Protein AF-A0A433PHU7-F1 (afdb_monomer)

Solvent-accessible surface area (backbone atoms only — not comparable to full-atom values): 14195 Å² total; per-residue (Å²): 132,93,50,94,60,70,77,71,55,72,65,61,52,23,52,49,21,13,50,49,35,36,54,51,51,54,45,46,43,71,78,40,61,90,68,68,67,49,72,66,57,49,50,34,44,25,49,20,24,44,41,42,62,48,36,40,50,28,79,91,42,75,39,94,60,50,49,43,58,40,40,46,71,54,42,37,53,70,77,38,66,91,52,92,63,48,53,53,61,39,12,48,54,42,49,54,49,54,34,66,78,67,67,55,93,68,54,73,67,52,52,56,48,23,46,22,27,39,68,27,44,53,74,92,48,55,89,52,42,35,64,26,36,40,53,25,18,78,87,78,68,65,25,32,50,58,48,44,53,50,50,52,48,23,60,47,70,73,40,82,65,74,46,57,59,71,57,55,59,72,42,44,48,81,52,95,58,30,76,40,66,45,81,87,46,54,60,45,53,51,29,45,54,49,48,51,51,49,46,41,64,64,54,40,63,24,68,66,56,48,50,53,39,53,55,57,49,60,74,42,67,83,54,69,87,52,83,86,41,62,71,66,40,49,77,40,66,77,72,54,66,58,50,54,52,52,52,53,52,59,64,64,74,76,117

Secondary structure (DSSP, 8-state):
---TT----HHHHHHHHHHHHHHHHHHHHHH-GGG---HHHHHHHHHHHHHTTGGG-STTT--TTHHHHHIIIIIHHHH-TT----HHHHHHHHHHHHHHHTT----HHHHHHHHHHHHT--GGGGGGGGGGGTS--TTTS-SHHHHHHHHHHHHHHTPPPSS-HHHHHHTEEEETTEEEE-GGGHHHHHHHHHHHHHHIIIIIT-HHHHHHHHHHHHHHTTTTTSTT-HHHHHSS-THHHHHHHHHHHHHHTT-

Structure (mmCIF, N/CA/C/O backbone):
data_AF-A0A433PHU7-F1
#
_entry.id   AF-A0A433PHU7-F1
#
loop_
_atom_site.group_PDB
_atom_site.id
_atom_site.type_symbol
_atom_site.label_atom_id
_atom_site.label_alt_id
_atom_site.label_comp_id
_atom_site.label_asym_id
_atom_site.label_entity_id
_atom_site.label_seq_id
_atom_site.pdbx_PDB_ins_code
_atom_site.Cartn_x
_atom_site.Cartn_y
_atom_site.Cartn_z
_atom_site.occupancy
_atom_site.B_iso_or_equiv
_atom_site.auth_seq_id
_atom_site.auth_comp_id
_atom_site.auth_asym_id
_atom_site.auth_atom_id
_atom_site.pdbx_PDB_model_num
ATOM 1 N N . MET A 1 1 ? 20.171 6.568 -13.943 1.00 36.38 1 MET A N 1
ATOM 2 C CA . MET A 1 1 ? 21.257 6.626 -14.959 1.00 36.38 1 MET A CA 1
ATOM 3 C C . MET A 1 1 ? 20.929 5.943 -16.304 1.00 36.38 1 MET A C 1
ATOM 5 O O . MET A 1 1 ? 21.662 6.171 -17.253 1.00 36.38 1 MET A O 1
ATOM 9 N N . LEU A 1 2 ? 19.836 5.175 -16.463 1.00 39.31 2 LEU A N 1
ATOM 10 C CA . LEU A 1 2 ? 19.364 4.708 -17.793 1.00 39.31 2 LEU A CA 1
ATOM 11 C C . LEU A 1 2 ? 18.158 5.486 -18.336 1.00 39.31 2 LEU A C 1
ATOM 13 O O . LEU A 1 2 ? 17.864 5.422 -19.524 1.00 39.31 2 LEU A O 1
ATOM 17 N N . VAL A 1 3 ? 17.490 6.241 -17.468 1.00 38.44 3 VAL A N 1
ATOM 18 C CA . VAL A 1 3 ? 16.318 7.051 -17.784 1.00 38.44 3 VAL A CA 1
ATOM 19 C C . VAL A 1 3 ? 16.582 8.428 -17.172 1.00 38.44 3 VAL A C 1
ATOM 21 O O . VAL A 1 3 ? 16.655 8.528 -15.948 1.00 38.44 3 VAL A O 1
ATOM 24 N N . PRO A 1 4 ? 16.824 9.477 -17.974 1.00 33.12 4 PRO A N 1
ATOM 25 C CA . PRO A 1 4 ? 17.132 10.816 -17.459 1.00 33.12 4 PRO A CA 1
ATOM 26 C C . PRO A 1 4 ? 15.994 11.424 -16.619 1.00 33.12 4 PRO A C 1
ATOM 28 O O . PRO A 1 4 ? 16.242 12.283 -15.784 1.00 33.12 4 PRO A O 1
ATOM 31 N N . SER A 1 5 ? 14.761 10.955 -16.825 1.00 35.41 5 SER A N 1
ATOM 32 C CA . SER A 1 5 ? 13.518 11.414 -16.192 1.00 35.41 5 SER A CA 1
ATOM 33 C C . SER A 1 5 ? 13.136 10.678 -14.897 1.00 35.41 5 SER A C 1
ATOM 35 O O . SER A 1 5 ? 12.112 11.000 -14.307 1.00 35.41 5 SER A O 1
ATOM 37 N N . SER A 1 6 ? 13.926 9.712 -14.412 1.00 47.59 6 SER A N 1
ATOM 38 C CA . SER A 1 6 ? 13.614 8.949 -13.187 1.00 47.59 6 SER A CA 1
ATOM 39 C C . SER A 1 6 ? 14.131 9.611 -11.895 1.00 47.59 6 SER A C 1
ATOM 41 O O . SER A 1 6 ? 14.539 8.910 -10.972 1.00 47.59 6 SER A O 1
ATOM 43 N N . ALA A 1 7 ? 14.196 10.943 -11.844 1.00 47.53 7 ALA A N 1
ATOM 44 C CA . ALA A 1 7 ? 14.816 11.706 -10.756 1.00 47.53 7 ALA A CA 1
ATOM 45 C C . ALA A 1 7 ? 13.792 12.202 -9.714 1.00 47.53 7 ALA A C 1
ATOM 47 O O . ALA A 1 7 ? 13.783 13.383 -9.380 1.00 47.53 7 ALA A O 1
ATOM 48 N N . HIS A 1 8 ? 12.913 11.323 -9.222 1.00 56.47 8 HIS A N 1
ATOM 49 C CA . HIS A 1 8 ? 12.043 11.660 -8.08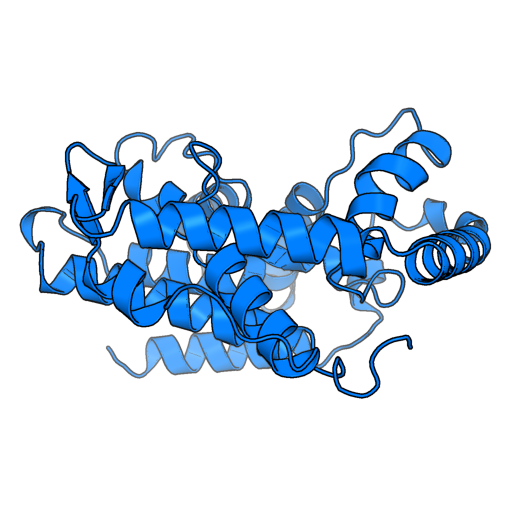4 1.00 56.47 8 HIS A CA 1
ATOM 50 C C . HIS A 1 8 ? 12.784 11.433 -6.775 1.00 56.47 8 HIS A C 1
ATOM 52 O O . HIS A 1 8 ? 13.575 10.492 -6.663 1.00 56.47 8 HIS A O 1
ATOM 58 N N . SER A 1 9 ? 12.527 12.285 -5.784 1.00 59.47 9 SER A N 1
ATOM 59 C CA . SER A 1 9 ? 13.042 12.043 -4.442 1.00 59.47 9 SER A CA 1
ATOM 60 C C . SER A 1 9 ? 12.248 10.905 -3.787 1.00 59.47 9 SER A C 1
ATOM 62 O O . SER A 1 9 ? 11.053 10.742 -4.038 1.00 59.47 9 SER A O 1
ATOM 64 N N . HIS A 1 10 ? 12.894 10.108 -2.932 1.00 61.22 10 HIS A N 1
ATOM 65 C CA . HIS A 1 10 ? 12.203 9.076 -2.141 1.00 61.22 10 HIS A CA 1
ATOM 66 C C . HIS A 1 10 ? 11.054 9.660 -1.301 1.00 61.22 10 HIS A C 1
ATOM 68 O O . HIS A 1 10 ? 10.044 8.995 -1.083 1.00 61.22 10 HIS A O 1
ATOM 74 N N . LEU A 1 11 ? 11.183 10.927 -0.902 1.00 64.44 11 LEU A N 1
ATOM 75 C CA . LEU A 1 11 ? 10.158 11.666 -0.180 1.00 64.44 11 LEU A CA 1
ATOM 76 C C . LEU A 1 11 ? 8.883 11.857 -1.013 1.00 64.44 11 LEU A C 1
ATOM 78 O O . LEU A 1 11 ? 7.782 11.643 -0.514 1.00 64.44 11 LEU A O 1
ATOM 82 N N . ASP A 1 12 ? 9.017 12.190 -2.299 1.00 70.62 12 ASP A N 1
ATOM 83 C CA . ASP A 1 12 ? 7.866 12.347 -3.197 1.00 70.62 12 ASP A CA 1
ATOM 84 C C . ASP A 1 12 ? 7.098 11.032 -3.366 1.00 70.62 12 ASP A C 1
ATOM 86 O O . ASP A 1 12 ? 5.871 11.032 -3.443 1.00 70.62 12 ASP A O 1
ATOM 90 N N . ILE A 1 13 ? 7.819 9.908 -3.402 1.00 73.06 13 ILE A N 1
ATOM 91 C CA . ILE A 1 13 ? 7.240 8.563 -3.515 1.00 73.06 13 ILE A CA 1
ATOM 92 C C . ILE A 1 13 ? 6.424 8.231 -2.264 1.00 73.06 13 ILE A C 1
ATOM 94 O O . ILE A 1 13 ? 5.248 7.887 -2.354 1.00 73.06 13 ILE A O 1
ATOM 98 N N . GLN A 1 14 ? 7.022 8.388 -1.087 1.00 76.50 14 GLN A N 1
ATOM 99 C CA . GLN A 1 14 ? 6.363 8.080 0.181 1.00 76.50 14 GLN A CA 1
ATOM 100 C C . GLN A 1 14 ? 5.143 8.974 0.430 1.00 76.50 14 GLN A C 1
ATOM 102 O O . GLN A 1 14 ? 4.091 8.489 0.852 1.00 76.50 14 GLN A O 1
ATOM 107 N N . ASN A 1 15 ? 5.237 10.260 0.081 1.00 81.69 15 ASN A N 1
ATOM 108 C CA . ASN A 1 15 ? 4.106 11.184 0.145 1.00 81.69 15 ASN A CA 1
ATOM 109 C C . ASN A 1 15 ? 2.961 10.746 -0.778 1.00 81.69 15 ASN A C 1
ATOM 111 O O . ASN A 1 15 ? 1.794 10.811 -0.387 1.00 81.69 15 ASN A O 1
ATOM 115 N N . ARG A 1 16 ? 3.268 10.258 -1.986 1.00 86.06 16 ARG A N 1
ATOM 116 C CA . ARG A 1 16 ? 2.250 9.750 -2.916 1.00 86.06 16 ARG A CA 1
ATOM 117 C C . ARG A 1 16 ? 1.573 8.489 -2.398 1.00 86.06 16 ARG A C 1
ATOM 119 O O . ARG A 1 16 ? 0.345 8.432 -2.408 1.00 86.06 16 ARG A O 1
ATOM 126 N N . VAL A 1 17 ? 2.331 7.516 -1.894 1.00 89.62 17 VAL A N 1
ATOM 127 C CA . VAL A 1 17 ? 1.753 6.281 -1.338 1.00 89.62 17 VAL A CA 1
ATOM 128 C C . VAL A 1 17 ? 0.890 6.585 -0.110 1.00 89.62 17 VAL A C 1
ATOM 130 O O . VAL A 1 17 ? -0.241 6.105 -0.027 1.00 89.62 17 VAL A O 1
ATOM 133 N N . SER A 1 18 ? 1.359 7.454 0.792 1.00 92.62 18 SER A N 1
ATOM 134 C CA . SER A 1 18 ? 0.566 7.956 1.924 1.00 92.62 18 SER A CA 1
ATOM 135 C C . SER A 1 18 ? -0.735 8.626 1.468 1.00 92.62 18 SER A C 1
ATOM 137 O O . SER A 1 18 ? -1.815 8.332 1.990 1.00 92.62 18 SER A O 1
ATOM 139 N N . HIS A 1 19 ? -0.665 9.468 0.434 1.00 93.38 19 HIS A N 1
ATOM 140 C CA . HIS A 1 19 ? -1.832 10.139 -0.128 1.00 93.38 19 HIS A CA 1
ATOM 141 C C . HIS A 1 19 ? -2.846 9.158 -0.740 1.00 93.38 19 HIS A C 1
ATOM 143 O O . HIS A 1 19 ? -4.048 9.281 -0.485 1.00 93.38 19 HIS A O 1
ATOM 149 N N . LEU A 1 20 ? -2.392 8.162 -1.508 1.00 95.12 20 LEU A N 1
ATOM 150 C CA . LEU A 1 20 ? -3.263 7.129 -2.081 1.00 95.12 20 LEU A CA 1
ATOM 151 C C . LEU A 1 20 ? -3.903 6.264 -0.987 1.00 95.12 20 LEU A C 1
ATOM 153 O O . LEU A 1 20 ? -5.111 6.016 -1.034 1.00 95.12 20 LEU A O 1
ATOM 157 N N . ALA A 1 21 ? -3.125 5.858 0.023 1.00 96.50 21 ALA A N 1
ATOM 158 C CA . ALA A 1 21 ? -3.616 5.104 1.176 1.00 96.50 21 ALA A CA 1
ATOM 159 C C . ALA A 1 21 ? -4.699 5.889 1.931 1.00 96.50 21 ALA A C 1
ATOM 161 O O . ALA A 1 21 ? -5.786 5.365 2.184 1.00 96.50 21 ALA A O 1
ATOM 162 N N . GLY A 1 22 ? -4.429 7.168 2.216 1.00 96.00 22 GLY A N 1
ATOM 163 C CA . GLY A 1 22 ? -5.358 8.099 2.853 1.00 96.00 22 GLY A CA 1
ATOM 164 C C . GLY A 1 22 ? -6.651 8.275 2.059 1.00 96.00 22 GLY A C 1
ATOM 165 O O . GLY A 1 22 ? -7.741 8.103 2.600 1.00 96.00 22 GLY A O 1
ATOM 166 N N . THR A 1 23 ? -6.535 8.523 0.754 1.00 96.50 23 THR A N 1
ATOM 167 C CA . THR A 1 23 ? -7.684 8.682 -0.150 1.00 96.50 23 THR A CA 1
ATOM 168 C C . THR A 1 23 ? -8.567 7.432 -0.168 1.00 96.50 23 THR A C 1
ATOM 170 O O . THR A 1 23 ? -9.798 7.528 -0.161 1.00 96.50 23 THR A O 1
ATOM 173 N N . LEU A 1 24 ? -7.956 6.243 -0.175 1.00 97.25 24 LEU A N 1
ATOM 174 C CA . LEU A 1 24 ? -8.674 4.972 -0.181 1.00 97.25 24 LEU A CA 1
ATOM 175 C C . LEU A 1 24 ? -9.436 4.738 1.128 1.00 97.25 24 LEU A C 1
ATOM 177 O O . LEU A 1 24 ? -10.637 4.460 1.091 1.00 97.25 24 LEU A O 1
ATOM 181 N N . ILE A 1 25 ? -8.767 4.878 2.277 1.00 97.50 25 ILE A N 1
ATOM 182 C CA . ILE A 1 25 ? -9.390 4.605 3.578 1.00 97.50 25 ILE A CA 1
ATOM 183 C C . ILE A 1 25 ? -10.465 5.638 3.934 1.00 97.50 25 ILE A C 1
ATOM 185 O O . ILE A 1 25 ? -11.524 5.272 4.444 1.00 97.50 25 ILE A O 1
ATOM 189 N N . GLU A 1 26 ? -10.257 6.915 3.607 1.00 97.19 26 GLU A N 1
ATOM 190 C CA . GLU A 1 26 ? -11.258 7.966 3.818 1.00 97.19 26 GLU A CA 1
ATOM 191 C C . GLU A 1 26 ? -12.506 7.740 2.965 1.00 97.19 26 GLU A C 1
ATOM 193 O O . GLU A 1 26 ? -13.628 7.983 3.419 1.00 97.19 26 GLU A O 1
ATOM 198 N N . ARG A 1 27 ? -12.335 7.223 1.741 1.00 97.44 27 ARG A N 1
ATOM 199 C CA . ARG A 1 27 ? -13.469 6.824 0.912 1.00 97.44 27 ARG A CA 1
ATOM 200 C C . ARG A 1 27 ? -14.240 5.676 1.552 1.00 97.44 27 ARG A C 1
ATOM 202 O O . ARG A 1 27 ? -15.454 5.794 1.680 1.00 97.44 27 ARG A O 1
ATOM 209 N N . PHE A 1 28 ? -13.566 4.609 1.992 1.00 97.75 28 PHE A N 1
ATOM 210 C CA . PHE A 1 28 ? -14.239 3.505 2.685 1.00 97.75 28 PHE A CA 1
ATOM 211 C C . PHE A 1 28 ? -14.988 3.988 3.924 1.00 97.75 28 PHE A C 1
ATOM 213 O O . PHE A 1 28 ? -16.148 3.635 4.103 1.00 97.75 28 PHE A O 1
ATOM 220 N N . LYS A 1 29 ? -14.379 4.870 4.719 1.00 97.31 29 LYS A N 1
ATOM 221 C CA . LYS A 1 29 ? -15.029 5.466 5.889 1.00 97.31 29 LYS A CA 1
ATOM 222 C C . LYS A 1 29 ? -16.309 6.233 5.533 1.00 97.31 29 LYS A C 1
ATOM 224 O O . LYS A 1 29 ? -17.280 6.176 6.282 1.00 97.31 29 LYS A O 1
ATOM 229 N N . ARG A 1 30 ? -16.324 6.947 4.403 1.00 97.31 30 ARG A N 1
ATOM 230 C CA . ARG A 1 30 ? -17.484 7.725 3.933 1.00 97.31 30 ARG A CA 1
ATOM 231 C C . ARG A 1 30 ? -18.569 6.861 3.283 1.00 97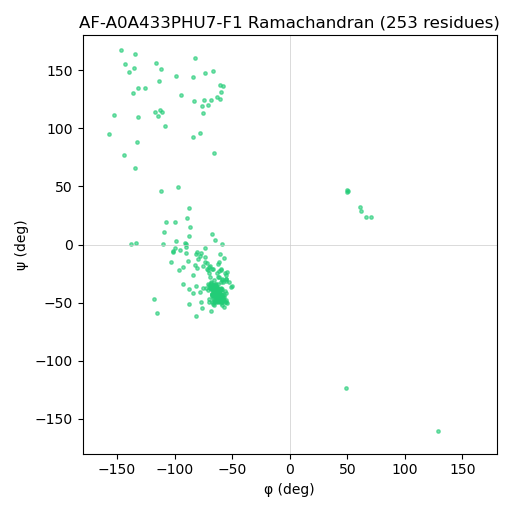.31 30 ARG A C 1
ATOM 233 O O . ARG A 1 30 ? -19.750 7.128 3.473 1.00 97.31 30 ARG A O 1
ATOM 240 N N . GLU A 1 31 ? -18.183 5.876 2.477 1.00 97.38 31 GLU A N 1
ATOM 241 C CA . GLU A 1 31 ? -19.099 5.079 1.645 1.00 97.38 31 GLU A CA 1
ATOM 242 C C . GLU A 1 31 ? -19.590 3.794 2.323 1.00 97.38 31 GLU A C 1
ATOM 244 O O . GLU A 1 31 ? -20.595 3.223 1.893 1.00 97.38 31 GLU A O 1
ATOM 249 N N . GLN A 1 32 ? -18.881 3.336 3.356 1.00 97.31 32 GLN A N 1
ATOM 250 C CA . GLN A 1 32 ? -19.167 2.121 4.115 1.00 97.31 32 GLN A CA 1
ATOM 251 C C . GLN A 1 32 ? -19.072 2.387 5.628 1.00 97.31 32 GLN A C 1
ATOM 253 O O . GLN A 1 32 ? -18.170 1.871 6.297 1.00 97.31 32 GLN A O 1
ATOM 258 N N . PRO A 1 33 ? -19.977 3.216 6.190 1.00 96.50 33 PRO A N 1
ATOM 259 C CA . PRO A 1 33 ? -19.962 3.552 7.614 1.00 96.50 33 PRO A CA 1
ATOM 260 C C . PRO A 1 33 ? -20.116 2.321 8.522 1.00 96.50 33 PRO A C 1
ATOM 262 O O . PRO A 1 33 ? -19.671 2.360 9.666 1.00 96.50 33 PRO A O 1
ATOM 265 N N . GLU A 1 34 ? -20.668 1.212 8.013 1.00 96.19 34 GLU A N 1
ATOM 266 C CA . GLU A 1 34 ? -20.763 -0.075 8.712 1.00 96.19 34 GLU A CA 1
ATOM 267 C C . GLU A 1 34 ? -19.408 -0.704 9.077 1.00 96.19 34 GLU A C 1
ATOM 269 O O . GLU A 1 34 ? -19.363 -1.631 9.880 1.00 96.19 34 GLU A O 1
ATOM 274 N N . LEU A 1 35 ? -18.305 -0.227 8.488 1.00 95.75 35 LEU A N 1
ATOM 275 C CA . LEU A 1 35 ? -16.951 -0.693 8.802 1.00 95.75 35 LEU A CA 1
ATOM 276 C C . LEU A 1 35 ? -16.379 -0.076 10.084 1.00 95.75 35 LEU A C 1
ATOM 278 O O . LEU A 1 35 ? -15.331 -0.530 10.536 1.00 95.75 35 LEU A O 1
ATOM 282 N N . GLU A 1 36 ? -17.016 0.971 10.624 1.00 96.00 36 GLU A N 1
ATOM 283 C CA . GLU A 1 36 ? -16.607 1.645 11.866 1.00 96.00 36 GLU A CA 1
ATOM 284 C C . GLU A 1 36 ? -15.105 2.011 11.880 1.00 96.00 36 GLU A C 1
ATOM 286 O O . GLU A 1 36 ? -14.363 1.752 12.833 1.00 96.00 36 GLU A O 1
ATOM 291 N N . ILE A 1 37 ? -14.635 2.603 10.774 1.00 96.62 37 ILE A N 1
ATOM 292 C CA . ILE A 1 37 ? -13.235 3.014 10.611 1.00 96.62 37 ILE A CA 1
ATOM 293 C C . ILE A 1 37 ? -12.939 4.223 11.508 1.00 96.62 37 ILE A C 1
ATOM 295 O O . ILE A 1 37 ? -13.536 5.299 11.354 1.00 96.62 37 ILE A O 1
ATOM 299 N N . THR A 1 38 ? -11.985 4.066 12.424 1.00 95.62 38 THR A N 1
ATOM 300 C CA . THR A 1 38 ? -11.629 5.105 13.401 1.00 95.62 38 THR A CA 1
ATOM 301 C C . THR A 1 38 ? -10.665 6.138 12.807 1.00 95.62 38 THR A C 1
ATOM 303 O O . THR A 1 38 ? -10.003 5.901 11.799 1.00 95.62 38 THR A O 1
ATOM 306 N N . ASN A 1 39 ? 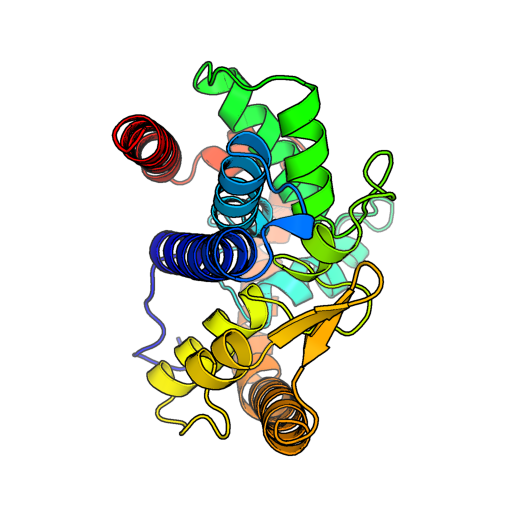-10.569 7.325 13.420 1.00 94.12 39 ASN A N 1
ATOM 307 C CA . ASN A 1 39 ? -9.563 8.321 13.016 1.00 94.12 39 ASN A CA 1
ATOM 308 C C . ASN A 1 39 ? -8.128 7.830 13.268 1.00 94.12 39 ASN A C 1
ATOM 310 O O . ASN A 1 39 ? -7.245 8.122 12.466 1.00 94.12 39 ASN A O 1
ATOM 314 N N . SER A 1 40 ? -7.913 7.056 14.337 1.00 93.12 40 SER A N 1
ATOM 315 C CA . SER A 1 40 ? -6.608 6.451 14.628 1.00 93.12 40 SER A CA 1
ATOM 316 C C . SER A 1 40 ? -6.21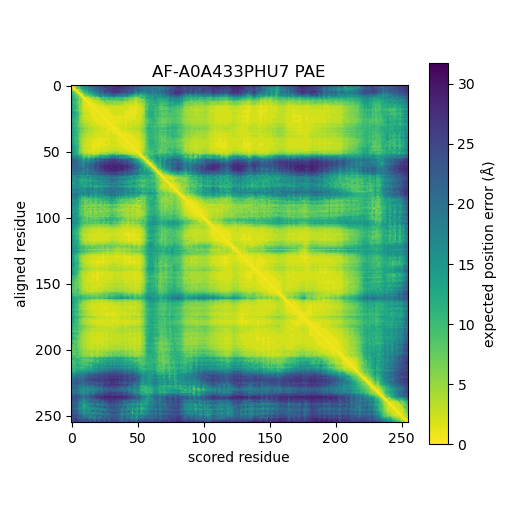0 5.442 13.542 1.00 93.12 40 SER A C 1
ATOM 318 O O . SER A 1 40 ? -5.087 5.493 13.049 1.00 93.12 40 SER A O 1
ATOM 320 N N . GLU A 1 41 ? -7.141 4.622 13.039 1.00 94.94 41 GLU A N 1
ATOM 321 C CA . GLU A 1 41 ? -6.869 3.711 11.913 1.00 94.94 41 GLU A CA 1
ATOM 322 C C . GLU A 1 41 ? -6.499 4.467 10.629 1.00 94.94 41 GLU A C 1
ATOM 324 O O . GLU A 1 41 ? -5.561 4.081 9.932 1.00 94.94 41 GLU A O 1
ATOM 329 N N . VAL A 1 42 ? -7.189 5.575 10.329 1.00 95.88 42 VAL A N 1
ATOM 330 C CA . VAL A 1 42 ? -6.853 6.436 9.180 1.00 95.88 42 VAL A CA 1
ATOM 331 C C . VAL A 1 42 ? -5.449 7.029 9.330 1.00 95.88 42 VAL A C 1
ATOM 333 O O . VAL A 1 42 ? -4.668 6.985 8.377 1.00 95.88 42 VAL A O 1
ATOM 336 N N . LYS A 1 43 ? -5.109 7.546 10.518 1.00 93.94 43 LYS A N 1
ATOM 337 C CA . LYS A 1 43 ? -3.771 8.070 10.841 1.00 93.94 43 LYS A CA 1
ATOM 338 C C . LYS A 1 43 ? -2.704 6.986 10.653 1.00 93.94 43 LYS A C 1
ATOM 340 O O . LYS A 1 43 ? -1.734 7.214 9.934 1.00 93.94 43 LYS A O 1
ATOM 345 N N . CYS A 1 44 ? -2.917 5.796 11.215 1.00 94.25 44 CYS A N 1
ATOM 346 C CA . CYS A 1 44 ? -1.992 4.668 11.105 1.00 94.25 44 CYS A CA 1
ATOM 347 C C . CYS A 1 44 ? -1.776 4.227 9.652 1.00 94.25 44 CYS A C 1
ATOM 349 O O . CYS A 1 44 ? -0.647 3.943 9.269 1.00 94.25 44 CYS A O 1
ATOM 351 N N . ILE A 1 45 ? -2.819 4.214 8.816 1.00 95.44 45 ILE A N 1
ATOM 352 C CA . ILE A 1 45 ? -2.700 3.848 7.395 1.00 95.44 45 ILE A CA 1
ATOM 353 C C . ILE A 1 45 ? -1.900 4.880 6.599 1.00 95.44 45 ILE A C 1
ATOM 355 O O . ILE A 1 45 ? -1.056 4.498 5.789 1.00 95.44 45 ILE A O 1
ATOM 359 N N . LYS A 1 46 ? -2.124 6.178 6.834 1.00 94.19 46 LYS A N 1
ATOM 360 C CA . LYS A 1 46 ? -1.328 7.242 6.199 1.00 94.19 46 LYS A CA 1
ATOM 361 C C . LYS A 1 46 ? 0.142 7.150 6.611 1.00 94.19 46 LYS A C 1
ATOM 363 O O . LYS A 1 46 ? 1.022 7.212 5.756 1.00 94.19 46 LYS A O 1
ATOM 368 N N . LEU A 1 47 ? 0.406 6.936 7.901 1.00 89.94 47 LEU A N 1
ATOM 369 C CA . LEU A 1 47 ? 1.765 6.758 8.413 1.00 89.94 47 LEU A CA 1
ATOM 370 C C . LEU A 1 47 ? 2.425 5.498 7.863 1.00 89.94 47 LEU A C 1
ATOM 372 O O . LEU A 1 47 ? 3.569 5.557 7.433 1.00 89.94 47 LEU A O 1
ATOM 376 N N . ALA A 1 48 ? 1.703 4.381 7.789 1.00 90.56 48 ALA A N 1
ATOM 377 C CA . ALA A 1 48 ? 2.208 3.171 7.156 1.00 90.56 48 ALA A CA 1
ATOM 378 C C . ALA A 1 48 ? 2.549 3.413 5.678 1.00 90.56 48 ALA A C 1
ATOM 380 O O . ALA A 1 48 ? 3.624 3.022 5.242 1.00 90.56 48 ALA A O 1
ATOM 381 N N . GLY A 1 49 ? 1.700 4.115 4.919 1.00 88.38 49 GLY A N 1
ATOM 382 C CA . GLY A 1 49 ? 1.992 4.482 3.529 1.00 88.38 49 GLY A CA 1
ATOM 383 C C . GLY A 1 49 ? 3.228 5.377 3.385 1.00 88.38 49 GLY A C 1
ATOM 384 O O . GLY A 1 49 ? 4.037 5.163 2.486 1.00 88.38 49 GLY A O 1
ATOM 385 N N . LEU A 1 50 ? 3.424 6.329 4.300 1.00 85.00 50 LEU A N 1
ATOM 386 C CA . LEU A 1 50 ? 4.618 7.181 4.337 1.00 85.00 50 LEU A CA 1
ATOM 387 C C . LEU A 1 50 ? 5.880 6.370 4.681 1.00 85.00 50 LEU A C 1
ATOM 389 O O . LEU A 1 50 ? 6.942 6.577 4.102 1.00 85.00 50 LEU A O 1
ATOM 393 N N . CYS A 1 51 ? 5.752 5.419 5.604 1.00 82.94 51 CYS A N 1
ATOM 394 C CA . CYS A 1 51 ? 6.881 4.728 6.215 1.00 82.94 51 CYS A CA 1
ATOM 395 C C . CYS A 1 51 ? 7.183 3.335 5.631 1.00 82.94 51 CYS A C 1
ATOM 397 O O . CYS A 1 51 ? 8.151 2.703 6.057 1.00 82.94 51 CYS A O 1
ATOM 399 N N . HIS A 1 52 ? 6.392 2.830 4.677 1.00 80.69 52 HIS A N 1
ATOM 400 C CA . HIS A 1 52 ? 6.526 1.442 4.207 1.00 80.69 52 HIS A CA 1
ATOM 401 C C . HIS A 1 52 ? 7.921 1.119 3.649 1.00 80.69 52 HIS A C 1
ATOM 403 O O . HIS A 1 52 ? 8.443 0.027 3.873 1.00 80.69 52 HIS A O 1
ATOM 409 N N . ASP A 1 53 ? 8.574 2.116 3.052 1.00 70.62 53 ASP A N 1
ATOM 410 C CA . ASP A 1 53 ? 9.884 1.988 2.413 1.00 70.62 53 ASP A CA 1
ATOM 411 C C . ASP A 1 53 ? 11.046 2.637 3.194 1.00 70.62 53 ASP A C 1
ATOM 413 O O . ASP A 1 53 ? 12.110 2.889 2.622 1.00 70.62 53 ASP A O 1
ATOM 417 N N . LEU A 1 54 ? 10.908 2.908 4.501 1.00 64.44 54 LEU A N 1
ATOM 418 C CA . LEU A 1 54 ? 11.996 3.501 5.308 1.00 64.44 54 LEU A CA 1
ATOM 419 C C . LEU A 1 54 ? 13.285 2.669 5.326 1.00 64.44 54 LEU A C 1
ATOM 421 O O . LEU A 1 54 ? 14.378 3.227 5.401 1.00 64.44 54 LEU A O 1
ATOM 425 N N . GLY A 1 55 ? 13.193 1.345 5.210 1.00 51.94 55 GLY A N 1
ATOM 426 C CA . GLY A 1 55 ? 14.351 0.453 5.155 1.00 51.94 55 GLY A CA 1
ATOM 427 C C . GLY A 1 55 ? 15.266 0.691 3.947 1.00 51.94 55 GLY A C 1
ATOM 428 O O . GLY A 1 55 ? 16.428 0.284 3.965 1.00 51.94 55 GLY A O 1
ATOM 429 N N . THR A 1 56 ? 14.778 1.391 2.915 1.00 50.78 56 THR A N 1
ATOM 430 C CA . THR A 1 56 ? 15.544 1.723 1.702 1.00 50.78 56 THR A CA 1
ATOM 431 C C . THR A 1 56 ? 16.310 3.051 1.792 1.00 50.78 56 THR A C 1
ATOM 433 O O . THR A 1 56 ? 17.132 3.328 0.922 1.00 50.78 56 THR A O 1
ATOM 436 N N . PHE A 1 57 ? 16.113 3.848 2.854 1.00 46.12 57 PHE A N 1
ATOM 437 C CA . PHE A 1 57 ? 16.634 5.223 2.987 1.00 46.12 57 PHE A CA 1
ATOM 438 C C . PHE A 1 57 ? 18.138 5.350 3.258 1.00 46.12 57 PHE A C 1
ATOM 440 O O . PHE A 1 57 ? 18.670 6.460 3.307 1.00 46.12 57 PHE A O 1
ATOM 447 N N . SER A 1 58 ? 18.860 4.240 3.407 1.00 40.72 58 SER A N 1
ATOM 448 C CA . SER A 1 58 ? 20.316 4.319 3.395 1.00 40.72 58 SER A CA 1
ATOM 449 C C . SER A 1 58 ? 20.745 4.872 2.036 1.00 40.72 58 SER A C 1
ATOM 451 O O . SER A 1 58 ? 20.413 4.301 1.005 1.00 40.72 58 SER A O 1
ATOM 453 N N . ASN A 1 59 ? 21.530 5.951 1.984 1.00 36.72 59 ASN A N 1
ATOM 454 C CA . ASN A 1 59 ? 22.091 6.459 0.717 1.00 36.72 59 ASN A CA 1
ATOM 455 C C . ASN A 1 59 ? 23.086 5.489 0.043 1.00 36.72 59 ASN A C 1
ATOM 457 O O . ASN A 1 59 ? 23.677 5.802 -0.988 1.00 36.72 59 ASN A O 1
ATOM 461 N N . ILE A 1 60 ? 23.261 4.295 0.610 1.00 37.44 60 ILE A N 1
ATOM 462 C CA . ILE A 1 60 ? 23.894 3.133 -0.017 1.00 37.44 60 ILE A CA 1
ATOM 463 C C . ILE A 1 60 ? 22.896 2.370 -0.926 1.00 37.44 60 ILE A C 1
ATOM 465 O O . ILE A 1 60 ? 23.304 1.598 -1.790 1.00 37.44 60 ILE A O 1
ATOM 469 N N . LEU A 1 61 ? 21.591 2.608 -0.754 1.00 40.78 61 LEU A N 1
ATOM 470 C CA . LEU A 1 61 ? 20.446 1.806 -1.205 1.00 40.78 61 LEU A CA 1
ATOM 471 C C . LEU A 1 61 ? 19.314 2.613 -1.872 1.00 40.78 61 LEU A C 1
ATOM 473 O O . LEU A 1 61 ? 18.336 2.008 -2.311 1.00 40.78 61 LEU A O 1
ATOM 477 N N . SER A 1 62 ? 19.456 3.939 -2.013 1.00 35.22 62 SER A N 1
ATOM 478 C CA . SER A 1 62 ? 18.499 4.818 -2.710 1.00 35.22 62 SER A CA 1
ATOM 479 C C . SER A 1 62 ? 18.419 4.522 -4.208 1.00 35.22 62 SER A C 1
ATOM 481 O O . SER A 1 62 ? 19.015 5.216 -5.031 1.00 35.22 62 SER A O 1
ATOM 483 N N . CYS A 1 63 ? 17.693 3.473 -4.571 1.00 36.16 63 CYS A N 1
ATOM 484 C CA . CYS A 1 63 ? 17.134 3.244 -5.895 1.00 36.16 63 CYS A CA 1
ATOM 485 C C . CYS A 1 63 ? 15.953 2.284 -5.727 1.00 36.16 63 CYS A C 1
ATOM 487 O O . CYS A 1 63 ? 16.141 1.065 -5.743 1.00 36.16 63 CYS A O 1
ATOM 489 N N . HIS A 1 64 ? 14.735 2.819 -5.615 1.00 41.91 64 HIS A N 1
ATOM 490 C CA . HIS A 1 64 ? 13.555 1.997 -5.883 1.00 41.91 64 HIS A CA 1
ATOM 491 C C . HIS A 1 64 ? 13.621 1.493 -7.332 1.00 41.91 64 HIS A C 1
ATOM 493 O O . HIS A 1 64 ? 13.962 2.242 -8.254 1.00 41.91 64 HIS A O 1
ATOM 499 N N . GLY A 1 65 ? 13.411 0.190 -7.506 1.00 42.25 65 GLY A N 1
ATOM 500 C CA . GLY A 1 65 ? 13.730 -0.565 -8.715 1.00 42.25 65 GLY A CA 1
ATOM 501 C C . GLY A 1 65 ? 14.567 -1.819 -8.405 1.00 42.25 65 GLY A C 1
ATOM 502 O O . GLY A 1 65 ? 14.592 -2.289 -7.273 1.00 42.25 65 GLY A O 1
ATOM 503 N N . PRO A 1 66 ? 15.282 -2.402 -9.382 1.00 35.88 66 PRO A N 1
ATOM 504 C CA . PRO A 1 66 ? 15.986 -3.679 -9.209 1.00 35.88 66 PRO A CA 1
ATOM 505 C C . PRO A 1 66 ? 17.049 -3.670 -8.097 1.00 35.88 66 PRO A C 1
ATOM 507 O O . PRO A 1 66 ? 17.397 -4.726 -7.592 1.00 35.88 66 PRO A O 1
ATOM 510 N N . PHE A 1 67 ? 17.549 -2.504 -7.690 1.00 47.69 67 PHE A N 1
ATOM 511 C CA . PHE A 1 67 ? 18.681 -2.357 -6.775 1.00 47.69 67 PHE A CA 1
ATOM 512 C C . PHE A 1 67 ? 18.364 -2.717 -5.314 1.00 47.69 67 PHE A C 1
ATOM 514 O O . PHE A 1 67 ? 19.214 -3.328 -4.665 1.00 47.69 67 PHE A O 1
ATOM 521 N N . SER A 1 68 ? 17.162 -2.397 -4.814 1.00 49.84 68 SER A N 1
ATOM 522 C CA . SER A 1 68 ? 16.725 -2.761 -3.456 1.00 49.84 68 SER A CA 1
ATOM 523 C C . SER A 1 68 ? 16.496 -4.269 -3.344 1.00 49.84 68 SER A C 1
ATOM 525 O O . SER A 1 68 ? 17.110 -4.932 -2.518 1.00 49.84 68 SER A O 1
ATOM 527 N N . HIS A 1 69 ? 15.742 -4.861 -4.274 1.00 57.41 69 HIS A N 1
ATOM 528 C CA . HIS A 1 69 ? 15.519 -6.307 -4.278 1.00 57.41 69 HIS A CA 1
ATOM 529 C C . HIS A 1 69 ? 16.783 -7.132 -4.556 1.00 57.41 69 HIS A C 1
ATOM 531 O O . HIS A 1 69 ? 16.872 -8.247 -4.051 1.00 57.41 69 HIS A O 1
ATOM 537 N N . ILE A 1 70 ? 17.756 -6.634 -5.331 1.00 55.78 70 ILE A N 1
ATOM 538 C CA . ILE A 1 70 ? 19.066 -7.301 -5.463 1.00 55.78 70 ILE A CA 1
ATOM 539 C C . ILE A 1 70 ? 19.809 -7.245 -4.127 1.00 55.78 70 ILE A C 1
ATOM 541 O O . ILE A 1 70 ? 20.505 -8.191 -3.782 1.00 55.78 70 ILE A O 1
ATOM 545 N N . PHE A 1 71 ? 19.681 -6.172 -3.347 1.00 56.72 71 PHE A N 1
ATOM 546 C CA . PHE A 1 71 ? 20.341 -6.117 -2.050 1.00 56.72 71 PHE A CA 1
ATOM 547 C C . PHE A 1 71 ? 19.767 -7.155 -1.071 1.00 56.72 71 PHE A C 1
ATOM 549 O O . PHE A 1 71 ? 20.529 -7.953 -0.527 1.00 56.72 71 PHE A O 1
ATOM 556 N N . ASP A 1 72 ? 18.441 -7.219 -0.930 1.00 58.19 72 ASP A N 1
ATOM 557 C CA . ASP A 1 72 ? 17.752 -8.217 -0.101 1.00 58.19 72 ASP A CA 1
ATOM 558 C C . ASP A 1 72 ? 18.003 -9.657 -0.581 1.00 58.19 72 ASP A C 1
ATOM 560 O O . ASP A 1 72 ? 18.321 -10.532 0.221 1.00 58.19 72 ASP A O 1
ATOM 564 N N . ASN A 1 73 ? 17.855 -9.918 -1.887 1.00 59.59 73 ASN A N 1
ATOM 565 C CA . ASN A 1 73 ? 17.791 -11.286 -2.419 1.00 59.59 73 ASN A CA 1
ATOM 566 C C . ASN A 1 73 ? 19.124 -11.824 -2.954 1.00 59.59 73 ASN A C 1
ATOM 568 O O . ASN A 1 73 ? 19.282 -13.037 -3.047 1.00 59.59 73 ASN A O 1
ATOM 572 N N . GLU A 1 74 ? 20.075 -10.961 -3.318 1.00 62.75 74 GLU A N 1
ATOM 573 C CA . GLU A 1 74 ? 21.353 -11.378 -3.913 1.00 62.75 74 GLU A CA 1
ATOM 574 C C . GLU A 1 74 ? 22.543 -10.984 -3.031 1.00 62.75 74 GLU A C 1
ATOM 576 O O . GLU A 1 74 ? 23.407 -11.819 -2.768 1.00 62.75 74 GLU A O 1
ATOM 581 N N . PHE A 1 75 ? 22.600 -9.741 -2.537 1.00 63.69 75 PHE A N 1
ATOM 582 C CA . PHE A 1 75 ? 23.745 -9.250 -1.763 1.00 63.69 75 PHE A CA 1
ATOM 583 C C . PHE A 1 75 ? 23.760 -9.779 -0.334 1.00 63.69 75 PHE A C 1
ATOM 585 O O . PHE A 1 75 ? 24.762 -10.350 0.085 1.00 63.69 75 PHE A O 1
ATOM 592 N N . MET A 1 76 ? 22.682 -9.595 0.432 1.00 62.56 76 MET A N 1
ATOM 593 C CA . MET A 1 76 ? 22.640 -9.970 1.848 1.00 62.56 76 MET A CA 1
ATOM 594 C C . MET A 1 76 ? 22.864 -11.471 2.077 1.00 62.56 76 MET A C 1
ATOM 596 O O . MET A 1 76 ? 23.692 -11.799 2.931 1.00 62.56 76 MET A O 1
ATOM 600 N N . PRO A 1 77 ? 22.279 -12.383 1.273 1.00 66.12 77 PRO A N 1
ATOM 601 C CA . PRO A 1 77 ? 22.579 -13.809 1.366 1.00 66.12 77 PRO A CA 1
ATOM 602 C C . PRO A 1 77 ? 24.048 -14.156 1.082 1.00 66.12 77 PRO A C 1
ATOM 604 O O . PRO A 1 77 ? 24.548 -15.142 1.614 1.00 66.12 77 PRO A O 1
ATOM 607 N N . GLN A 1 78 ? 24.757 -13.359 0.271 1.00 64.44 78 GLN A N 1
ATOM 608 C CA . GLN A 1 78 ? 26.180 -13.562 -0.033 1.00 64.44 78 GLN A CA 1
ATOM 609 C C . GLN A 1 78 ? 27.111 -12.885 0.984 1.00 64.44 78 GLN A C 1
ATOM 611 O O . GLN A 1 78 ? 28.158 -13.430 1.328 1.00 64.44 78 GLN A O 1
ATOM 616 N N . ALA A 1 79 ? 26.748 -11.695 1.465 1.00 62.12 79 ALA A N 1
ATOM 617 C CA . ALA A 1 79 ? 27.556 -10.890 2.375 1.00 62.12 79 ALA A CA 1
ATOM 618 C C . ALA A 1 79 ? 27.430 -11.346 3.836 1.00 62.12 79 ALA A C 1
ATOM 620 O O . ALA A 1 79 ? 28.408 -11.270 4.583 1.00 62.12 79 ALA A O 1
ATOM 621 N N . LYS A 1 80 ? 26.237 -11.799 4.248 1.00 64.25 80 LYS A N 1
ATOM 622 C CA . LYS A 1 80 ? 25.946 -12.366 5.575 1.00 64.25 80 LYS A CA 1
ATOM 623 C C . LYS A 1 80 ? 24.919 -13.502 5.470 1.00 64.25 80 LYS A C 1
ATOM 625 O O . LYS A 1 80 ? 23.756 -13.300 5.823 1.00 64.25 80 LYS A O 1
ATOM 630 N N . PRO A 1 81 ? 25.342 -14.699 5.032 1.00 66.06 81 PRO A N 1
ATOM 631 C CA . PRO A 1 81 ? 24.461 -15.859 4.874 1.00 66.06 81 PRO A CA 1
ATOM 632 C C . PRO A 1 81 ? 23.696 -16.234 6.154 1.00 66.06 81 PRO A C 1
ATOM 634 O O . PRO A 1 81 ? 22.593 -16.768 6.093 1.00 66.06 81 PRO A O 1
ATOM 637 N N . GLU A 1 82 ? 24.278 -15.957 7.323 1.00 68.38 82 GLU A N 1
ATOM 638 C CA . GLU A 1 82 ? 23.692 -16.224 8.637 1.00 68.38 82 GLU A CA 1
ATOM 639 C C . GLU A 1 82 ? 22.597 -15.233 9.074 1.00 68.38 82 GLU A C 1
ATOM 641 O O . GLU A 1 82 ? 21.973 -15.437 10.117 1.00 68.38 82 GLU A O 1
ATOM 646 N N . LEU A 1 83 ? 22.366 -14.150 8.323 1.00 65.62 83 LEU A N 1
ATOM 647 C CA . LEU A 1 83 ? 21.389 -13.118 8.658 1.00 65.62 83 LEU A CA 1
ATOM 648 C C . LEU A 1 83 ? 20.219 -13.153 7.671 1.00 65.62 83 LEU A C 1
ATOM 650 O O . LEU A 1 83 ? 20.365 -12.799 6.506 1.00 65.62 83 LEU A O 1
ATOM 654 N N . THR A 1 84 ? 19.031 -13.507 8.158 1.00 63.78 84 THR A N 1
ATOM 655 C CA . THR A 1 84 ? 17.787 -13.243 7.427 1.00 63.78 84 THR A CA 1
ATOM 656 C C . THR A 1 84 ? 17.481 -11.756 7.561 1.00 63.78 84 THR A C 1
ATOM 658 O O . THR A 1 84 ? 17.265 -11.280 8.672 1.00 63.78 84 THR A O 1
ATOM 661 N N . TRP A 1 85 ? 17.540 -11.021 6.454 1.00 64.56 85 TRP A N 1
ATOM 662 C CA . TRP A 1 85 ? 17.314 -9.579 6.419 1.00 64.56 85 TRP A CA 1
ATOM 663 C C . TRP A 1 85 ? 16.341 -9.254 5.287 1.00 64.56 85 TRP A C 1
ATOM 665 O O . TRP A 1 85 ? 16.493 -9.783 4.185 1.00 64.56 85 TRP A O 1
ATOM 675 N N . SER A 1 86 ? 15.359 -8.398 5.564 1.00 66.56 86 SER A N 1
ATOM 676 C CA . SER A 1 86 ? 14.463 -7.828 4.557 1.00 66.56 86 SER A CA 1
ATOM 677 C C . SER A 1 86 ? 14.295 -6.328 4.782 1.00 66.56 86 SER A C 1
ATOM 679 O O . SER A 1 86 ? 14.401 -5.843 5.915 1.00 66.56 86 SER A O 1
ATOM 681 N N . HIS A 1 87 ? 14.026 -5.585 3.711 1.00 69.00 87 HIS A N 1
ATOM 682 C CA . HIS A 1 87 ? 13.752 -4.154 3.807 1.00 69.00 87 HIS A CA 1
ATOM 683 C C . HIS A 1 87 ? 12.549 -3.845 4.709 1.00 69.00 87 HIS A C 1
ATOM 685 O O . HIS A 1 87 ? 12.577 -2.819 5.379 1.00 69.00 87 HIS A O 1
ATOM 691 N N . GLU A 1 88 ? 11.550 -4.730 4.830 1.00 67.12 88 GLU A N 1
ATOM 692 C CA . GLU A 1 88 ? 10.439 -4.530 5.772 1.00 67.12 88 GLU A CA 1
ATOM 693 C C . GLU A 1 88 ? 10.911 -4.538 7.236 1.00 67.12 88 GLU A C 1
ATOM 695 O O . GLU A 1 88 ? 10.533 -3.658 8.007 1.00 67.12 88 GLU A O 1
ATOM 700 N N . GLN A 1 89 ? 11.811 -5.456 7.616 1.00 69.38 89 GLN A N 1
ATOM 701 C CA . GLN A 1 89 ? 12.403 -5.469 8.964 1.00 69.38 89 GLN A CA 1
ATOM 702 C C . GLN A 1 89 ? 13.233 -4.208 9.225 1.00 69.38 89 GLN A C 1
ATOM 704 O O . GLN A 1 89 ? 13.229 -3.665 10.330 1.00 69.38 89 GLN A O 1
ATOM 709 N N . ALA A 1 90 ? 13.941 -3.723 8.202 1.00 68.94 90 ALA A N 1
ATOM 710 C CA . ALA A 1 90 ? 14.666 -2.464 8.292 1.00 68.94 90 ALA A CA 1
ATOM 711 C C . ALA A 1 90 ? 13.709 -1.265 8.428 1.00 68.94 90 ALA A C 1
ATOM 713 O O . ALA A 1 90 ? 13.991 -0.369 9.222 1.00 68.94 90 ALA A O 1
ATOM 714 N N . SER A 1 91 ? 12.568 -1.261 7.728 1.00 69.88 91 SER A N 1
ATOM 715 C CA . SER A 1 91 ? 11.526 -0.235 7.872 1.00 69.88 91 SER A CA 1
ATOM 716 C C . SER A 1 91 ? 10.959 -0.196 9.293 1.00 69.88 91 SER A C 1
ATOM 718 O O . SER A 1 91 ? 10.813 0.891 9.848 1.00 69.88 91 SER A O 1
ATOM 720 N N . GLU A 1 92 ? 10.704 -1.349 9.922 1.00 73.50 92 GLU A N 1
ATOM 721 C CA . GLU A 1 92 ? 10.243 -1.406 11.319 1.00 73.50 92 GLU A CA 1
ATOM 722 C C . GLU A 1 92 ? 11.277 -0.839 12.300 1.00 73.50 92 GLU A C 1
ATOM 724 O O . GLU A 1 92 ? 10.924 -0.040 13.168 1.00 73.50 92 GLU A O 1
ATOM 729 N N . MET A 1 93 ? 12.554 -1.208 12.141 1.00 73.50 93 MET A N 1
ATOM 730 C CA . MET A 1 93 ? 13.645 -0.683 12.973 1.00 73.50 93 MET A CA 1
ATOM 731 C C . MET A 1 93 ? 13.808 0.833 12.816 1.00 73.50 93 MET A C 1
ATOM 733 O O . MET A 1 93 ? 14.063 1.542 13.789 1.00 73.50 93 MET A O 1
ATOM 737 N N . MET A 1 94 ? 13.679 1.334 11.586 1.00 72.19 94 MET A N 1
ATOM 738 C CA . MET A 1 94 ? 13.769 2.763 11.297 1.00 72.19 94 MET A CA 1
ATOM 739 C C . MET A 1 94 ? 12.584 3.544 11.857 1.00 72.19 94 MET A C 1
ATOM 741 O O . MET A 1 94 ? 12.771 4.653 12.353 1.00 72.19 94 MET A O 1
ATOM 745 N N . LEU A 1 95 ? 11.384 2.965 11.808 1.00 76.88 95 LEU A N 1
ATOM 746 C CA . LEU A 1 95 ? 10.187 3.557 12.390 1.00 76.88 95 LEU A CA 1
ATOM 747 C C . LEU A 1 95 ? 10.330 3.729 13.907 1.00 76.88 95 LEU A C 1
ATOM 749 O O . LEU A 1 95 ? 10.070 4.818 14.406 1.00 76.88 95 LEU A O 1
ATOM 753 N N . GLU A 1 96 ? 10.773 2.691 14.626 1.00 78.69 96 GLU A N 1
ATOM 754 C CA . GLU A 1 96 ? 11.015 2.776 16.077 1.00 78.69 96 GLU A CA 1
ATOM 755 C C . GLU A 1 96 ? 12.013 3.881 16.414 1.00 78.69 96 GLU A C 1
ATOM 757 O O . GLU A 1 96 ? 11.736 4.725 17.262 1.00 78.69 96 GLU A O 1
ATOM 762 N N . TYR A 1 97 ? 13.138 3.925 15.694 1.00 75.88 97 TYR A N 1
ATOM 763 C CA . TYR A 1 97 ? 14.136 4.963 15.912 1.00 75.88 97 TYR A CA 1
ATOM 764 C C . TYR A 1 97 ? 13.558 6.368 15.691 1.00 75.88 97 TYR A C 1
ATOM 766 O O . TYR A 1 97 ? 13.803 7.257 16.497 1.00 75.88 97 TYR A O 1
ATOM 774 N N . LEU A 1 98 ? 12.807 6.593 14.606 1.00 74.75 98 LEU A N 1
ATOM 775 C CA . LEU A 1 98 ? 12.242 7.915 14.305 1.00 74.75 98 LEU A CA 1
ATOM 776 C C . LEU A 1 98 ? 11.269 8.384 15.390 1.00 74.75 98 LEU A C 1
ATOM 778 O O . LEU A 1 98 ? 11.264 9.571 15.717 1.00 74.75 98 LEU A O 1
ATOM 782 N N . ILE A 1 99 ? 10.475 7.462 15.937 1.00 78.38 99 ILE A N 1
ATOM 783 C CA . ILE A 1 99 ? 9.539 7.737 17.031 1.00 78.38 99 ILE A CA 1
ATOM 784 C C . ILE A 1 99 ? 10.304 8.142 18.292 1.00 78.38 99 ILE A C 1
ATOM 786 O O . ILE A 1 99 ? 9.984 9.174 18.883 1.00 78.38 99 ILE A O 1
ATOM 790 N N . ASP A 1 100 ? 11.331 7.372 18.659 1.00 79.50 100 ASP A N 1
ATOM 791 C CA . ASP A 1 100 ? 12.124 7.603 19.869 1.00 79.50 100 ASP A CA 1
ATOM 792 C C . ASP A 1 100 ? 12.958 8.896 19.781 1.00 79.50 100 ASP A C 1
ATOM 794 O O . ASP A 1 100 ? 12.975 9.689 20.721 1.00 79.50 100 ASP A O 1
ATOM 798 N N . ASP A 1 101 ? 13.621 9.142 18.648 1.00 77.25 101 ASP A N 1
ATOM 799 C CA . ASP A 1 101 ? 14.532 10.280 18.440 1.00 77.25 101 ASP A CA 1
ATOM 800 C C . ASP A 1 101 ? 13.790 11.624 18.349 1.00 77.25 101 ASP A C 1
ATOM 802 O O . ASP A 1 101 ? 14.280 12.646 18.828 1.00 77.25 101 ASP A O 1
ATOM 806 N N . ASN A 1 102 ? 12.578 11.625 17.781 1.00 74.50 102 ASN A N 1
ATOM 807 C CA . ASN A 1 102 ? 11.757 12.833 17.628 1.00 74.50 102 ASN A CA 1
ATOM 808 C C . ASN A 1 102 ? 10.675 12.966 18.712 1.00 74.50 102 ASN A C 1
ATOM 810 O O . ASN A 1 102 ? 9.892 13.913 18.676 1.00 74.50 102 ASN A O 1
ATOM 814 N N . ASN A 1 103 ? 10.633 12.040 19.678 1.00 78.06 103 ASN A N 1
ATOM 815 C CA . ASN A 1 103 ? 9.666 12.011 20.777 1.00 78.06 103 ASN A CA 1
ATOM 816 C C . ASN A 1 103 ? 8.207 12.135 20.286 1.00 78.06 103 ASN A C 1
ATOM 818 O O . ASN A 1 103 ? 7.416 12.926 20.811 1.00 78.06 103 ASN A O 1
ATOM 822 N N . ILE A 1 104 ? 7.875 11.369 19.241 1.00 78.88 104 ILE A N 1
ATOM 823 C CA . ILE A 1 104 ? 6.546 11.360 18.624 1.00 78.88 104 ILE A CA 1
ATOM 824 C C . ILE A 1 104 ? 5.585 10.601 19.543 1.00 78.88 104 ILE A C 1
ATOM 826 O O . ILE A 1 104 ? 5.810 9.434 19.858 1.00 78.88 104 ILE A O 1
ATOM 830 N N . ASP A 1 105 ? 4.488 11.247 19.938 1.00 81.19 105 ASP A N 1
ATOM 831 C CA . ASP A 1 105 ? 3.468 10.631 20.790 1.00 81.19 105 ASP A CA 1
ATOM 832 C C . ASP A 1 105 ? 2.569 9.689 19.967 1.00 81.19 105 ASP A C 1
ATOM 834 O O . ASP A 1 105 ? 1.630 10.108 19.279 1.00 81.19 105 ASP A O 1
ATOM 838 N N . LEU A 1 106 ? 2.915 8.400 19.986 1.00 84.50 106 LEU A N 1
ATOM 839 C CA . LEU A 1 106 ? 2.117 7.309 19.432 1.00 84.50 106 LEU A CA 1
ATOM 840 C C . LEU A 1 106 ? 1.888 6.252 20.502 1.00 84.50 106 LEU A C 1
ATOM 842 O O . LEU A 1 106 ? 2.817 5.813 21.187 1.00 84.50 106 LEU A O 1
ATOM 846 N N . GLU A 1 107 ? 0.648 5.783 20.605 1.00 88.31 107 GLU A N 1
ATOM 847 C CA . GLU A 1 107 ? 0.357 4.671 21.496 1.00 88.31 107 GLU A CA 1
ATOM 848 C C . GLU A 1 107 ? 1.044 3.396 20.993 1.00 88.31 107 GLU A C 1
ATOM 850 O O . GLU A 1 107 ? 1.169 3.154 19.790 1.00 88.31 107 GLU A O 1
ATOM 855 N N . LYS A 1 108 ? 1.425 2.507 21.920 1.00 87.12 108 LYS A N 1
ATOM 856 C CA . LYS A 1 108 ? 1.978 1.187 21.560 1.00 87.12 108 LYS A CA 1
ATOM 857 C C . LYS A 1 108 ? 1.063 0.427 20.602 1.00 87.12 108 LYS A C 1
ATOM 859 O O . LYS A 1 108 ? 1.549 -0.330 19.766 1.00 87.12 108 LYS A O 1
ATOM 864 N N . ASP A 1 109 ? -0.248 0.643 20.733 1.00 89.06 109 ASP A N 1
ATOM 865 C CA . ASP A 1 109 ? -1.237 0.003 19.882 1.00 89.06 109 ASP A CA 1
ATOM 866 C C . ASP A 1 109 ? -1.126 0.454 18.415 1.00 89.06 109 ASP A C 1
ATOM 868 O O . ASP A 1 109 ? -1.100 -0.368 17.497 1.00 89.06 109 ASP A O 1
ATOM 872 N N . GLU A 1 110 ? -0.963 1.764 18.217 1.00 90.00 110 GLU A N 1
ATOM 873 C CA . GLU A 1 110 ? -0.779 2.396 16.911 1.00 90.00 110 GLU A CA 1
ATOM 874 C C . GLU A 1 110 ? 0.539 1.963 16.264 1.00 90.00 110 GLU A C 1
ATOM 876 O O . GLU A 1 110 ? 0.569 1.650 15.075 1.00 90.00 110 GLU A O 1
ATOM 881 N N . ILE A 1 111 ? 1.623 1.869 17.040 1.00 88.88 111 ILE A N 1
ATOM 882 C CA . ILE A 1 111 ? 2.931 1.422 16.538 1.00 88.88 111 ILE A CA 1
ATOM 883 C C . ILE A 1 111 ? 2.855 -0.021 16.025 1.00 88.88 111 ILE A C 1
ATOM 885 O O . ILE A 1 111 ? 3.339 -0.319 14.932 1.00 88.88 111 ILE A O 1
ATOM 889 N N . GLU A 1 112 ? 2.235 -0.925 16.789 1.00 90.81 112 GLU A N 1
ATOM 890 C CA . GLU A 1 112 ? 2.048 -2.319 16.369 1.00 90.81 112 GLU A CA 1
ATOM 891 C C . GLU A 1 112 ? 1.157 -2.426 15.122 1.00 90.81 112 GLU A C 1
ATOM 893 O O . GLU A 1 112 ? 1.444 -3.234 14.234 1.00 90.81 112 GLU A O 1
ATOM 898 N N . LEU A 1 113 ? 0.123 -1.585 15.011 1.00 92.75 113 LEU A N 1
ATOM 899 C CA . LEU A 1 113 ? -0.709 -1.515 13.813 1.00 92.75 113 LEU A CA 1
ATOM 900 C C . LEU A 1 113 ? 0.091 -1.030 12.596 1.00 92.75 113 LEU A C 1
ATOM 902 O O . LEU A 1 113 ? 0.035 -1.672 11.549 1.00 92.75 113 LEU A O 1
ATOM 906 N N . ILE A 1 114 ? 0.859 0.057 12.721 1.00 91.56 114 ILE A N 1
ATOM 907 C CA . ILE A 1 114 ? 1.674 0.607 11.626 1.00 91.56 114 ILE A CA 1
ATOM 908 C C . ILE A 1 114 ? 2.678 -0.437 11.127 1.00 91.56 114 ILE A C 1
ATOM 910 O O . ILE A 1 114 ? 2.752 -0.677 9.924 1.00 91.56 114 ILE A O 1
ATOM 914 N N . LYS A 1 115 ? 3.396 -1.116 12.029 1.00 89.31 115 LYS A N 1
ATOM 915 C CA . LYS A 1 115 ? 4.326 -2.196 11.651 1.00 89.31 115 LYS A CA 1
ATOM 916 C C . LYS A 1 115 ? 3.616 -3.327 10.914 1.00 89.31 115 LYS A C 1
ATOM 918 O O . LYS A 1 115 ? 4.046 -3.729 9.836 1.00 89.31 115 LYS A O 1
ATOM 923 N N . GLY A 1 116 ? 2.474 -3.773 11.439 1.00 91.00 116 GLY A N 1
ATOM 924 C CA . GLY A 1 116 ? 1.665 -4.796 10.785 1.00 91.00 116 GLY A CA 1
ATOM 925 C C . GLY A 1 116 ? 1.197 -4.385 9.384 1.00 91.00 116 GLY A C 1
ATOM 926 O O . GLY A 1 116 ? 1.152 -5.227 8.489 1.00 91.00 116 GLY A O 1
ATOM 927 N N . LEU A 1 117 ? 0.860 -3.108 9.173 1.00 93.06 117 LEU A N 1
ATOM 928 C CA . LEU A 1 117 ? 0.452 -2.567 7.871 1.00 93.06 117 LEU A CA 1
ATOM 929 C C . LEU A 1 117 ? 1.616 -2.509 6.869 1.00 93.06 117 LEU A C 1
ATOM 931 O O . LEU A 1 117 ? 1.390 -2.762 5.687 1.00 93.06 117 LEU A O 1
ATOM 935 N N . ILE A 1 118 ? 2.834 -2.213 7.333 1.00 88.56 118 ILE A N 1
ATOM 936 C CA . ILE A 1 118 ? 4.058 -2.199 6.514 1.00 88.56 118 ILE A CA 1
ATOM 937 C C . ILE A 1 118 ? 4.454 -3.626 6.103 1.00 88.56 118 ILE A C 1
ATOM 939 O O . ILE A 1 118 ? 4.695 -3.891 4.928 1.00 88.56 118 ILE A O 1
ATOM 943 N N . ASP A 1 119 ? 4.459 -4.570 7.046 1.00 85.25 119 ASP A N 1
ATOM 944 C CA . ASP A 1 119 ? 4.784 -5.980 6.779 1.00 85.25 119 ASP A CA 1
ATOM 945 C C . ASP A 1 119 ? 3.631 -6.723 6.065 1.00 85.25 119 ASP A C 1
ATOM 947 O O . ASP A 1 119 ? 3.815 -7.779 5.453 1.00 85.25 119 ASP A O 1
ATOM 951 N N . GLY A 1 120 ? 2.412 -6.178 6.116 1.00 87.69 120 GLY A N 1
ATOM 952 C CA . GLY A 1 120 ? 1.203 -6.817 5.592 1.00 87.69 120 GLY A CA 1
ATOM 953 C C . GLY A 1 120 ? 0.755 -8.026 6.421 1.00 87.69 120 GLY A C 1
ATOM 954 O O . GLY A 1 120 ? 0.085 -8.927 5.906 1.00 87.69 120 GLY A O 1
ATOM 955 N N . LYS A 1 121 ? 1.143 -8.081 7.703 1.00 89.06 121 LYS A N 1
ATOM 956 C CA . LYS A 1 121 ? 0.778 -9.148 8.640 1.00 89.06 121 LYS A CA 1
ATOM 957 C C . LYS A 1 121 ? -0.136 -8.591 9.733 1.00 89.06 121 LYS A C 1
ATOM 959 O O . LYS A 1 121 ? 0.305 -7.791 10.553 1.00 89.06 121 LYS A O 1
ATOM 964 N N . PRO A 1 122 ? -1.397 -9.053 9.816 1.00 84.25 122 PRO A N 1
ATOM 965 C CA . PRO A 1 122 ? -2.377 -8.441 10.705 1.00 84.25 122 PRO A CA 1
ATOM 966 C C . PRO A 1 122 ? -2.137 -8.687 12.195 1.00 84.25 122 PRO A C 1
ATOM 968 O O . PRO A 1 122 ? -2.652 -7.941 13.025 1.00 84.25 122 PRO A O 1
ATOM 971 N N . GLY A 1 123 ? -1.396 -9.740 12.557 1.00 87.50 123 GLY A N 1
ATOM 972 C CA . GLY A 1 123 ? -1.136 -10.097 13.952 1.00 87.50 123 GLY A CA 1
ATOM 973 C C . GLY A 1 123 ? -2.420 -10.116 14.792 1.00 87.50 123 GLY A C 1
ATOM 974 O O . GLY A 1 123 ? -3.399 -10.792 14.462 1.00 87.50 123 GLY A O 1
ATOM 975 N N . ARG A 1 124 ? -2.431 -9.326 15.867 1.00 84.62 124 ARG A N 1
ATOM 976 C CA . ARG A 1 124 ? -3.581 -9.156 16.772 1.00 84.62 124 ARG A CA 1
ATOM 977 C C . ARG A 1 124 ? -4.771 -8.399 16.156 1.00 84.62 124 ARG A C 1
ATOM 979 O O . ARG A 1 124 ? -5.891 -8.563 16.625 1.00 84.62 124 ARG A O 1
ATOM 986 N N . HIS A 1 125 ? -4.568 -7.654 15.070 1.00 88.00 125 HIS A N 1
ATOM 987 C CA . HIS A 1 125 ? -5.612 -6.928 14.333 1.00 88.00 125 HIS A CA 1
ATOM 988 C C . HIS A 1 125 ? -6.255 -7.785 13.222 1.00 88.00 125 HIS A C 1
ATOM 990 O O . HIS A 1 125 ? -6.843 -7.261 12.278 1.00 88.00 125 HIS A O 1
ATOM 996 N N . SER A 1 126 ? -6.185 -9.118 13.327 1.00 86.12 126 SER A N 1
ATOM 997 C CA . SER A 1 126 ? -6.753 -10.077 12.358 1.00 86.12 126 SER A CA 1
ATOM 998 C C . SER A 1 126 ? -8.245 -9.894 12.063 1.00 86.12 126 SER A C 1
ATOM 1000 O O . SER A 1 126 ? -8.710 -10.256 10.982 1.00 86.12 126 SER A O 1
ATOM 1002 N N . GLN A 1 127 ? -8.994 -9.280 12.982 1.00 89.12 127 GLN A N 1
ATOM 1003 C CA . GLN A 1 127 ? -10.401 -8.938 12.776 1.00 89.12 127 GLN A CA 1
ATOM 1004 C C . GLN A 1 127 ? -10.600 -7.843 11.713 1.00 89.12 127 GLN A C 1
ATOM 1006 O O . GLN A 1 127 ? -11.665 -7.780 11.107 1.00 89.12 127 GLN A O 1
ATOM 1011 N N . ARG A 1 128 ? -9.570 -7.041 11.413 1.00 92.31 128 ARG A N 1
ATOM 1012 C CA . ARG A 1 128 ? -9.578 -5.927 10.449 1.00 92.31 128 ARG A CA 1
ATOM 1013 C C . ARG A 1 128 ? -8.703 -6.218 9.217 1.00 92.31 128 ARG A C 1
ATOM 1015 O O . ARG A 1 128 ? -7.910 -5.383 8.791 1.00 92.31 128 ARG A O 1
ATOM 1022 N N . GLY A 1 129 ? -8.831 -7.411 8.637 1.00 93.44 129 GLY A N 1
ATOM 1023 C CA . GLY A 1 129 ? -8.035 -7.883 7.500 1.00 93.44 129 GLY A CA 1
ATOM 1024 C C . GLY A 1 129 ? -7.984 -6.928 6.302 1.00 93.44 129 GLY A C 1
ATOM 1025 O O . GLY A 1 129 ? -6.919 -6.776 5.714 1.00 93.44 129 GLY A O 1
ATOM 1026 N N . PHE A 1 130 ? -9.079 -6.227 5.987 1.00 96.19 130 PHE A N 1
ATOM 1027 C CA . PHE A 1 130 ? -9.117 -5.306 4.841 1.00 96.19 130 PHE A CA 1
ATOM 1028 C C . PHE A 1 130 ? -8.149 -4.117 4.964 1.00 96.19 130 PHE A C 1
ATOM 1030 O O . PHE A 1 130 ? -7.753 -3.565 3.942 1.00 96.19 130 PHE A O 1
ATOM 1037 N N . LEU A 1 131 ? -7.751 -3.714 6.181 1.00 96.62 131 LEU A N 1
ATOM 1038 C CA . LEU A 1 131 ? -6.781 -2.625 6.369 1.00 96.62 131 LEU A CA 1
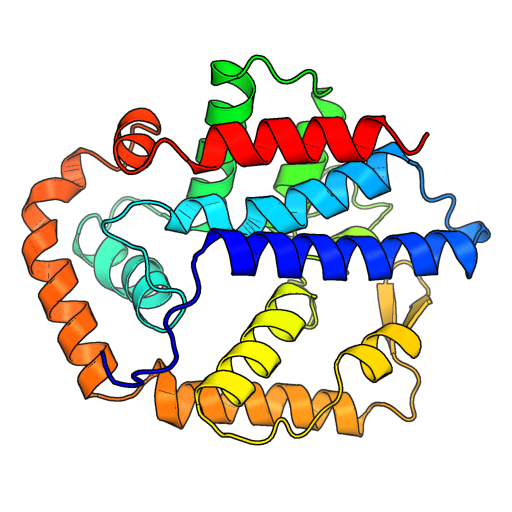ATOM 1039 C C . LEU A 1 131 ? -5.398 -3.024 5.829 1.00 96.62 131 LEU A C 1
ATOM 1041 O O . LEU A 1 131 ? -4.696 -2.208 5.237 1.00 96.62 131 LEU A O 1
ATOM 1045 N N . PHE A 1 132 ? -5.045 -4.303 5.967 1.00 96.12 132 PHE A N 1
ATOM 1046 C CA . PHE A 1 132 ? -3.767 -4.872 5.527 1.00 96.12 132 PHE A CA 1
ATOM 1047 C C . PHE A 1 132 ? -3.718 -5.133 4.016 1.00 96.12 132 PHE A C 1
ATOM 1049 O O . PHE A 1 132 ? -2.649 -5.382 3.471 1.00 96.12 132 PHE A O 1
ATOM 1056 N N . ASP A 1 133 ? -4.851 -5.019 3.320 1.00 96.00 133 ASP A N 1
ATOM 1057 C CA . ASP A 1 133 ? -4.902 -5.064 1.858 1.00 96.00 133 ASP A CA 1
ATOM 1058 C C . ASP A 1 133 ? -4.542 -3.698 1.219 1.00 96.00 133 ASP A C 1
ATOM 1060 O O . ASP A 1 133 ? -4.411 -3.624 -0.001 1.00 96.00 133 ASP A O 1
ATOM 1064 N N . ILE A 1 134 ? -4.402 -2.614 2.005 1.00 96.62 134 ILE A N 1
ATOM 1065 C CA . ILE A 1 134 ? -4.197 -1.244 1.491 1.00 96.62 134 ILE A CA 1
ATOM 1066 C C . ILE A 1 134 ? -2.735 -0.978 1.121 1.00 96.62 134 ILE A C 1
ATOM 1068 O O . ILE A 1 134 ? -2.456 -0.663 -0.034 1.00 96.62 134 ILE A O 1
ATOM 1072 N N . VAL A 1 135 ? -1.821 -1.058 2.097 1.00 94.06 135 VAL A N 1
ATOM 1073 C CA . VAL A 1 135 ? -0.411 -0.647 1.933 1.00 94.06 135 VAL A CA 1
ATOM 1074 C C . VAL A 1 135 ? 0.444 -1.791 1.390 1.00 94.06 135 VAL A C 1
ATOM 1076 O O . VAL A 1 135 ? 1.121 -1.617 0.383 1.00 94.06 135 VAL A O 1
ATOM 1079 N N . ALA A 1 136 ? 0.374 -2.970 2.015 1.00 91.44 136 ALA A N 1
ATOM 1080 C CA . ALA A 1 136 ? 1.167 -4.139 1.640 1.00 91.44 136 ALA A CA 1
ATOM 1081 C C . ALA A 1 136 ? 0.290 -5.397 1.548 1.00 91.44 136 ALA A C 1
ATOM 1083 O O . ALA A 1 136 ? 0.162 -6.178 2.493 1.00 91.44 136 ALA A O 1
ATOM 1084 N N . ASN A 1 137 ? -0.296 -5.638 0.374 1.00 94.00 137 ASN A N 1
ATOM 1085 C CA . ASN A 1 137 ? -1.249 -6.726 0.191 1.00 94.00 137 ASN A CA 1
ATOM 1086 C C . ASN A 1 137 ? -0.541 -8.060 -0.091 1.00 94.00 137 ASN A C 1
ATOM 1088 O O . ASN A 1 137 ? -0.275 -8.432 -1.241 1.00 94.00 137 ASN A O 1
ATOM 1092 N N . LYS A 1 138 ? -0.280 -8.841 0.961 1.00 90.06 138 LYS A N 1
ATOM 1093 C CA . LYS A 1 138 ? 0.344 -10.171 0.827 1.00 90.06 138 LYS A CA 1
ATOM 1094 C C . LYS A 1 138 ? -0.607 -11.248 0.268 1.00 90.06 138 LYS A C 1
ATOM 1096 O O . LYS A 1 138 ? -0.142 -12.325 -0.097 1.00 90.06 138 LYS A O 1
ATOM 1101 N N . ARG A 1 139 ? -1.919 -10.987 0.157 1.00 90.31 139 ARG A N 1
ATOM 1102 C CA . ARG A 1 139 ? -2.909 -11.947 -0.369 1.00 90.31 139 ARG A CA 1
ATOM 1103 C C . ARG A 1 139 ? -2.865 -12.047 -1.889 1.00 90.31 139 ARG A C 1
ATOM 1105 O O . ARG A 1 139 ? -2.873 -13.149 -2.429 1.00 90.31 139 ARG A O 1
ATOM 1112 N N . ASN A 1 140 ? -2.885 -10.909 -2.578 1.00 91.62 140 ASN A N 1
ATOM 1113 C CA . ASN A 1 140 ? -2.978 -10.867 -4.040 1.00 91.62 140 ASN A CA 1
ATOM 1114 C C . ASN A 1 140 ? -2.056 -9.826 -4.695 1.00 91.62 140 ASN A C 1
ATOM 1116 O O . ASN A 1 140 ? -2.029 -9.748 -5.921 1.00 91.62 140 ASN A O 1
ATOM 1120 N N . SER A 1 141 ? -1.271 -9.073 -3.912 1.00 92.38 141 SER A N 1
ATOM 1121 C CA . SER A 1 141 ? -0.362 -8.034 -4.416 1.00 92.38 141 SER A CA 1
ATOM 1122 C C . SER A 1 141 ? -1.059 -6.900 -5.174 1.00 92.38 141 SER A C 1
ATOM 1124 O O . SER A 1 141 ? -0.480 -6.368 -6.120 1.00 92.38 141 SER A O 1
ATOM 1126 N N . VAL A 1 142 ? -2.290 -6.552 -4.800 1.00 95.50 142 VAL A N 1
ATOM 1127 C CA . VAL A 1 142 ? -2.979 -5.342 -5.265 1.00 95.50 142 VAL A CA 1
ATOM 1128 C C . VAL A 1 142 ? -3.042 -4.361 -4.094 1.00 95.50 142 VAL A C 1
ATOM 1130 O O . VAL A 1 142 ? -3.854 -4.537 -3.188 1.00 95.50 142 VAL A O 1
ATOM 1133 N N . ASP A 1 143 ? -2.159 -3.364 -4.103 1.00 95.75 143 ASP A N 1
ATOM 1134 C CA . ASP A 1 143 ? -1.970 -2.375 -3.035 1.00 95.75 143 ASP A CA 1
ATOM 1135 C C . ASP A 1 143 ? -1.562 -1.005 -3.603 1.00 95.75 143 ASP A C 1
ATOM 1137 O O . ASP A 1 143 ? -1.227 -0.875 -4.785 1.00 95.75 143 ASP A O 1
ATOM 1141 N N . VAL A 1 144 ? -1.623 0.033 -2.761 1.00 94.38 144 VAL A N 1
ATOM 1142 C CA . VAL A 1 144 ? -1.373 1.419 -3.186 1.00 94.38 144 VAL A CA 1
ATOM 1143 C C . VAL A 1 144 ? 0.087 1.706 -3.544 1.00 94.38 144 VAL A C 1
ATOM 1145 O O . VAL A 1 144 ? 0.331 2.591 -4.360 1.00 94.38 144 VAL A O 1
ATOM 1148 N N . ASP A 1 145 ? 1.042 0.943 -3.003 1.00 90.50 145 ASP A N 1
ATOM 1149 C CA . ASP A 1 145 ? 2.453 1.005 -3.407 1.00 90.50 145 ASP A CA 1
ATOM 1150 C C . ASP A 1 145 ? 2.589 0.680 -4.906 1.00 90.50 145 ASP A C 1
ATOM 1152 O O . ASP A 1 145 ? 3.115 1.470 -5.694 1.00 90.50 145 ASP A O 1
ATOM 1156 N N . LYS A 1 146 ? 1.984 -0.433 -5.344 1.00 90.56 146 LYS A N 1
ATOM 1157 C CA . LYS A 1 146 ? 1.970 -0.834 -6.763 1.00 90.56 146 LYS A CA 1
ATOM 1158 C C . LYS A 1 146 ? 1.248 0.154 -7.648 1.00 90.56 146 LYS A C 1
ATOM 1160 O O . LYS A 1 146 ? 1.682 0.387 -8.774 1.00 90.56 146 LYS A O 1
ATOM 1165 N N . PHE A 1 147 ? 0.161 0.726 -7.154 1.00 93.00 147 PHE A N 1
ATOM 1166 C CA . PHE A 1 147 ? -0.549 1.757 -7.888 1.00 93.00 147 PHE A CA 1
ATOM 1167 C C . PHE A 1 147 ? 0.328 2.981 -8.161 1.00 93.00 147 PHE A C 1
ATOM 1169 O O . PHE A 1 147 ? 0.348 3.444 -9.302 1.00 93.00 147 PHE A O 1
ATOM 1176 N N . ASP A 1 148 ? 1.090 3.452 -7.168 1.00 90.81 148 ASP A N 1
ATOM 1177 C CA . ASP A 1 148 ? 1.988 4.593 -7.351 1.00 90.81 148 ASP A CA 1
ATOM 1178 C C . ASP A 1 148 ? 3.163 4.251 -8.268 1.00 90.81 148 ASP A C 1
ATOM 1180 O O . ASP A 1 148 ? 3.345 4.905 -9.298 1.00 90.81 148 ASP A O 1
ATOM 1184 N N . TYR A 1 149 ? 3.961 3.223 -7.941 1.00 85.81 149 TYR A N 1
ATOM 1185 C CA . TYR A 1 149 ? 5.209 3.014 -8.676 1.00 85.81 149 TYR A CA 1
ATOM 1186 C C . TYR A 1 149 ? 4.972 2.626 -10.131 1.00 85.81 149 TYR A C 1
ATOM 1188 O O . TYR A 1 149 ? 5.746 3.042 -10.990 1.00 85.81 149 TYR A O 1
ATOM 1196 N N . ILE A 1 150 ? 3.918 1.865 -10.446 1.00 89.44 150 ILE A N 1
ATOM 1197 C CA . ILE A 1 150 ? 3.667 1.463 -11.832 1.00 89.44 150 ILE A CA 1
ATOM 1198 C C . ILE A 1 150 ? 3.292 2.687 -12.674 1.00 89.44 150 ILE A C 1
ATOM 1200 O O . ILE A 1 150 ? 3.887 2.892 -13.733 1.00 89.44 150 ILE A O 1
ATOM 1204 N N . GLU A 1 151 ? 2.350 3.520 -12.219 1.00 89.06 151 GLU A N 1
ATOM 1205 C CA . GLU A 1 151 ? 1.943 4.717 -12.966 1.00 89.06 151 GLU A CA 1
ATOM 1206 C C . GLU A 1 151 ? 3.073 5.744 -13.056 1.00 89.06 151 GLU A C 1
ATOM 1208 O O . GLU A 1 151 ? 3.346 6.278 -14.137 1.00 89.06 151 GLU A O 1
ATOM 1213 N N . ARG A 1 152 ? 3.772 5.984 -11.943 1.00 86.88 152 ARG A N 1
ATOM 1214 C CA . ARG A 1 152 ? 4.907 6.906 -11.868 1.00 86.88 152 ARG A CA 1
ATOM 1215 C C . ARG A 1 152 ? 6.037 6.469 -12.794 1.00 86.88 152 ARG A C 1
ATOM 1217 O O . ARG A 1 152 ? 6.555 7.282 -13.562 1.00 86.88 152 ARG A O 1
ATOM 1224 N N . ASP A 1 153 ? 6.421 5.197 -12.755 1.00 84.94 153 ASP A N 1
ATOM 1225 C CA . ASP A 1 153 ? 7.505 4.684 -13.587 1.00 84.94 153 ASP A CA 1
ATOM 1226 C C . ASP A 1 153 ? 7.102 4.698 -15.062 1.00 84.94 153 ASP A C 1
ATOM 1228 O O . ASP A 1 153 ? 7.885 5.153 -15.896 1.00 84.94 153 ASP A O 1
ATOM 1232 N N . CYS A 1 154 ? 5.870 4.299 -15.397 1.00 86.56 154 CYS A N 1
ATOM 1233 C CA . CYS A 1 154 ? 5.328 4.431 -16.749 1.00 86.56 154 CYS A CA 1
ATOM 1234 C C . CYS A 1 154 ? 5.422 5.874 -17.263 1.00 86.56 154 CYS A C 1
ATOM 1236 O O . CYS A 1 154 ? 5.984 6.101 -18.339 1.00 86.56 154 CYS A O 1
ATOM 1238 N N . TYR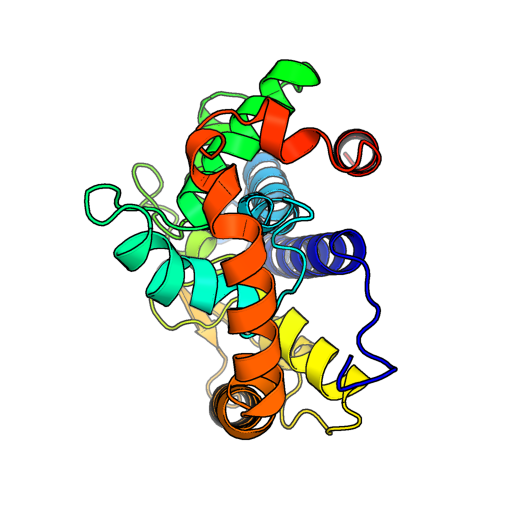 A 1 155 ? 4.957 6.846 -16.473 1.00 86.50 155 TYR A N 1
ATOM 1239 C CA . TYR A 1 155 ? 5.029 8.267 -16.809 1.00 86.50 155 TYR A CA 1
ATOM 1240 C C . TYR A 1 155 ? 6.471 8.716 -17.086 1.00 86.50 155 TYR A C 1
ATOM 1242 O O . TYR A 1 155 ? 6.755 9.289 -18.139 1.00 86.50 155 TYR A O 1
ATOM 1250 N N . ASN A 1 156 ? 7.407 8.382 -16.195 1.00 81.62 156 ASN A N 1
ATOM 1251 C CA . ASN A 1 156 ? 8.810 8.784 -16.329 1.00 81.62 156 ASN A CA 1
ATOM 1252 C C . ASN A 1 156 ? 9.521 8.101 -17.501 1.00 81.62 156 ASN A C 1
ATOM 1254 O O . ASN A 1 156 ? 10.414 8.686 -18.112 1.00 81.62 156 ASN A O 1
ATOM 1258 N N . LEU A 1 157 ? 9.141 6.868 -17.825 1.00 82.44 157 LEU A N 1
ATOM 1259 C CA . LEU A 1 157 ? 9.696 6.097 -18.935 1.00 82.44 157 LEU A CA 1
ATOM 1260 C C . LEU A 1 157 ? 9.089 6.476 -20.293 1.00 82.44 157 LEU A C 1
ATOM 1262 O O . LEU A 1 157 ? 9.532 5.958 -21.319 1.00 82.44 157 LEU A O 1
ATOM 1266 N N . GLY A 1 158 ? 8.060 7.330 -20.316 1.00 84.31 158 GLY A N 1
ATOM 1267 C CA . GLY A 1 158 ? 7.285 7.613 -21.524 1.00 84.31 158 GLY A CA 1
ATOM 1268 C C . GLY A 1 158 ? 6.485 6.401 -22.018 1.00 84.31 158 GLY A C 1
ATOM 1269 O O . GLY A 1 158 ? 6.163 6.306 -23.203 1.00 84.31 158 GLY A O 1
ATOM 1270 N N . ILE A 1 159 ? 6.179 5.455 -21.127 1.00 86.38 159 ILE A N 1
ATOM 1271 C CA . ILE A 1 159 ? 5.340 4.289 -21.401 1.00 86.38 159 ILE A CA 1
ATOM 1272 C C . ILE A 1 159 ? 3.916 4.643 -20.982 1.00 86.38 159 ILE A C 1
ATOM 1274 O O . ILE A 1 159 ? 3.676 5.076 -19.861 1.00 86.38 159 ILE A O 1
ATOM 1278 N N . LYS A 1 160 ? 2.939 4.437 -21.866 1.00 84.00 160 LYS A N 1
ATOM 1279 C CA . LYS A 1 160 ? 1.533 4.578 -21.474 1.00 84.00 160 LYS A CA 1
ATOM 1280 C C . LYS A 1 160 ? 1.164 3.453 -20.507 1.00 84.00 160 LYS A C 1
ATOM 1282 O O . LYS A 1 160 ? 1.322 2.287 -20.868 1.00 84.00 160 LYS A O 1
ATOM 1287 N N . SER A 1 161 ? 0.668 3.806 -19.320 1.00 81.44 161 SER A N 1
ATOM 1288 C CA . SER A 1 161 ? 0.014 2.838 -18.432 1.00 81.44 161 SER A CA 1
ATOM 1289 C C . SER A 1 161 ? -1.206 2.253 -19.144 1.00 81.44 161 SER A C 1
ATOM 1291 O O . SER A 1 161 ? -1.935 2.985 -19.820 1.00 81.44 161 SER A O 1
ATOM 1293 N N . SER A 1 162 ? -1.411 0.940 -19.031 1.00 82.44 162 SER A N 1
ATOM 1294 C CA . SER A 1 162 ? -2.573 0.266 -19.621 1.00 82.44 162 SER A CA 1
ATOM 1295 C C . SER A 1 162 ? -3.777 0.199 -18.681 1.00 82.44 162 SER A C 1
ATOM 1297 O O . SER A 1 162 ? -4.820 -0.293 -19.093 1.00 82.44 162 SER A O 1
ATOM 1299 N N . TYR A 1 163 ? -3.660 0.698 -17.449 1.00 87.50 163 TYR A N 1
ATOM 1300 C CA . TYR A 1 163 ? -4.757 0.766 -16.484 1.00 87.50 163 TYR A CA 1
ATOM 1301 C C . TYR A 1 163 ? -4.803 2.137 -15.794 1.00 87.50 163 TYR A C 1
ATOM 1303 O O . TYR A 1 163 ? -3.843 2.906 -15.857 1.00 87.50 163 TYR A O 1
ATOM 1311 N N . ASP A 1 164 ? -5.937 2.421 -15.153 1.00 89.88 164 ASP A N 1
ATOM 1312 C CA . ASP A 1 164 ? -6.204 3.654 -14.408 1.00 89.88 164 ASP A CA 1
ATOM 1313 C C . ASP A 1 164 ? -6.363 3.325 -12.915 1.00 89.88 164 ASP A C 1
ATOM 1315 O O . ASP A 1 164 ? -7.345 2.691 -12.502 1.00 89.88 164 ASP A O 1
ATOM 1319 N N . THR A 1 165 ? -5.388 3.749 -12.105 1.00 91.69 165 THR A N 1
ATOM 1320 C CA . THR A 1 165 ? -5.406 3.595 -10.645 1.00 91.69 165 THR A CA 1
ATOM 1321 C C . THR A 1 165 ? -6.619 4.275 -10.018 1.00 91.69 165 THR A C 1
ATOM 1323 O O . THR A 1 165 ? -7.278 3.690 -9.156 1.00 91.69 165 THR A O 1
ATOM 1326 N N . SER A 1 166 ? -6.953 5.494 -10.454 1.00 92.56 166 SER A N 1
ATOM 1327 C CA . SER A 1 166 ? -8.056 6.275 -9.880 1.00 92.56 166 SER A CA 1
ATOM 1328 C C . SER A 1 166 ? -9.385 5.551 -10.071 1.00 92.56 166 SER A C 1
ATOM 1330 O O . SER A 1 166 ? -10.209 5.488 -9.154 1.00 92.56 166 SER A O 1
ATOM 1332 N N . ARG A 1 167 ? -9.572 4.927 -11.238 1.00 93.75 167 ARG A N 1
ATOM 1333 C CA . ARG A 1 167 ? -10.731 4.079 -11.526 1.00 93.75 167 ARG A CA 1
ATOM 1334 C C . ARG A 1 167 ? -10.761 2.820 -10.658 1.00 93.75 167 ARG A C 1
ATOM 1336 O O . ARG A 1 167 ? -11.814 2.521 -10.095 1.00 93.75 167 ARG A O 1
ATOM 1343 N N . LEU A 1 168 ? -9.645 2.092 -10.541 1.00 94.62 168 LEU A N 1
ATOM 1344 C CA . LEU A 1 168 ? -9.560 0.883 -9.709 1.00 94.62 168 LEU A CA 1
ATOM 1345 C C . LEU A 1 168 ? -9.870 1.185 -8.243 1.00 94.62 168 LEU A C 1
ATOM 1347 O O . LEU A 1 168 ? -10.642 0.457 -7.617 1.00 94.62 168 LEU A O 1
ATOM 1351 N N . MET A 1 169 ? -9.317 2.282 -7.721 1.00 95.69 169 MET A N 1
ATOM 1352 C CA . MET A 1 169 ? -9.612 2.756 -6.377 1.00 95.69 169 MET A CA 1
ATOM 1353 C C . MET A 1 169 ? -11.090 3.111 -6.252 1.00 95.69 169 MET A C 1
ATOM 1355 O O . MET A 1 169 ? -11.733 2.617 -5.340 1.00 95.69 169 MET A O 1
ATOM 1359 N N . ALA A 1 170 ? -11.670 3.889 -7.169 1.00 95.75 170 ALA A N 1
ATOM 1360 C CA . ALA A 1 170 ? -13.087 4.260 -7.100 1.00 95.75 170 ALA A CA 1
ATOM 1361 C C . ALA A 1 170 ? -14.047 3.056 -7.189 1.00 95.75 170 ALA A C 1
ATOM 1363 O O . ALA A 1 170 ? -15.147 3.099 -6.644 1.00 95.75 170 ALA A O 1
ATOM 1364 N N . MET A 1 171 ? -13.639 1.977 -7.861 1.00 96.06 171 MET A N 1
ATOM 1365 C CA . MET A 1 171 ? -14.460 0.790 -8.117 1.00 96.06 171 MET A CA 1
ATOM 1366 C C . MET A 1 171 ? -14.171 -0.377 -7.159 1.00 96.06 171 MET A C 1
ATOM 1368 O O . MET A 1 171 ? -14.527 -1.518 -7.469 1.00 96.06 171 MET A O 1
ATOM 1372 N N . CYS A 1 172 ? -13.555 -0.128 -5.999 1.00 96.88 172 CYS A N 1
ATOM 1373 C CA . CYS A 1 172 ? -13.376 -1.140 -4.956 1.00 96.88 172 CYS A CA 1
ATOM 1374 C C . CYS A 1 172 ? -14.204 -0.856 -3.693 1.00 96.88 172 CYS A C 1
ATOM 1376 O O . CYS A 1 172 ? -14.523 0.291 -3.373 1.00 96.88 172 CYS A O 1
ATOM 1378 N N . ARG A 1 173 ? -14.576 -1.923 -2.981 1.00 97.69 173 ARG A N 1
ATOM 1379 C CA . ARG A 1 173 ? -15.351 -1.912 -1.730 1.00 97.69 173 ARG A CA 1
ATOM 1380 C C . ARG A 1 173 ? -14.859 -3.007 -0.797 1.00 97.69 173 ARG A C 1
ATOM 1382 O O . ARG A 1 173 ? -14.346 -4.024 -1.256 1.00 97.69 173 ARG A O 1
ATOM 1389 N N . VAL A 1 174 ? -15.071 -2.835 0.499 1.00 97.88 174 VAL A N 1
ATOM 1390 C CA . VAL A 1 174 ? -14.808 -3.879 1.488 1.00 97.88 174 VAL A CA 1
ATOM 1391 C C . VAL A 1 174 ? -15.998 -4.833 1.547 1.00 97.88 174 VAL A C 1
ATOM 1393 O O . VAL A 1 174 ? -17.127 -4.412 1.800 1.00 97.88 174 VAL A O 1
ATOM 1396 N N . VAL A 1 175 ? -15.745 -6.122 1.321 1.00 96.88 175 VAL A N 1
ATOM 1397 C CA . VAL A 1 175 ? -16.729 -7.207 1.433 1.00 96.88 175 VAL A CA 1
ATOM 1398 C C . VAL A 1 175 ? -16.071 -8.367 2.170 1.00 96.88 175 VAL A C 1
ATOM 1400 O O . VAL A 1 175 ? -14.968 -8.773 1.819 1.00 96.88 175 VAL A O 1
ATOM 1403 N N . ASN A 1 176 ? -16.730 -8.909 3.200 1.00 94.69 176 ASN A N 1
ATOM 1404 C CA . ASN A 1 176 ? -16.210 -10.031 3.997 1.00 94.69 176 ASN A CA 1
ATOM 1405 C C . ASN A 1 176 ? -14.765 -9.815 4.493 1.00 94.69 176 ASN A C 1
ATOM 1407 O O . ASN A 1 176 ? -13.933 -10.719 4.409 1.00 94.69 176 ASN A O 1
ATOM 1411 N N . ASN A 1 177 ? -14.475 -8.614 5.011 1.00 94.56 177 ASN A N 1
ATOM 1412 C CA . ASN A 1 177 ? -13.161 -8.237 5.546 1.00 94.56 177 ASN A CA 1
ATOM 1413 C C . ASN A 1 177 ? -12.017 -8.266 4.508 1.00 94.56 177 ASN A C 1
ATOM 1415 O O . ASN A 1 177 ? -10.869 -8.534 4.860 1.00 94.56 177 ASN A O 1
ATOM 1419 N N . GLN A 1 178 ? -12.332 -8.029 3.231 1.00 95.38 178 GLN A N 1
ATOM 1420 C CA . GLN A 1 178 ? -11.372 -7.982 2.124 1.00 95.38 178 GLN A CA 1
ATOM 1421 C C . GLN A 1 178 ? -11.713 -6.842 1.171 1.00 95.38 178 GLN A C 1
ATOM 1423 O O . GLN A 1 178 ? -12.890 -6.530 0.969 1.00 95.38 178 GLN A O 1
ATOM 1428 N N . ILE A 1 179 ? -10.697 -6.259 0.536 1.00 97.00 179 ILE A N 1
ATOM 1429 C CA . ILE A 1 179 ? -10.923 -5.316 -0.563 1.00 97.00 179 ILE A CA 1
ATOM 1430 C C . ILE A 1 179 ? -11.311 -6.103 -1.819 1.00 97.00 179 ILE A C 1
ATOM 1432 O O . ILE A 1 179 ? -10.558 -6.933 -2.327 1.00 97.00 179 ILE A O 1
ATOM 1436 N N . CYS A 1 180 ? -12.508 -5.838 -2.332 1.00 97.06 180 CYS A N 1
ATOM 1437 C CA . CYS A 1 180 ? -13.050 -6.428 -3.548 1.00 97.06 180 CYS A CA 1
ATOM 1438 C C . CYS A 1 180 ? -13.220 -5.362 -4.628 1.00 97.06 180 CYS A C 1
ATOM 1440 O O . CYS A 1 180 ? -13.670 -4.249 -4.361 1.00 97.06 180 CYS A O 1
ATOM 1442 N N . PHE A 1 181 ? -12.907 -5.725 -5.868 1.00 96.75 181 PHE A N 1
ATOM 1443 C CA . PHE A 1 181 ? -13.071 -4.862 -7.034 1.00 96.75 181 PHE A CA 1
ATOM 1444 C C . PHE A 1 181 ? -14.365 -5.204 -7.768 1.00 96.75 181 PHE A C 1
ATOM 1446 O O . PHE A 1 181 ? -14.773 -6.366 -7.840 1.00 96.75 181 PHE A O 1
ATOM 1453 N N . HIS A 1 182 ? -15.018 -4.190 -8.330 1.00 96.88 182 HIS A N 1
ATOM 1454 C CA . HIS A 1 182 ? -16.206 -4.382 -9.146 1.00 96.88 182 HIS A CA 1
ATOM 1455 C C . HIS A 1 182 ? -15.886 -5.305 -10.334 1.00 96.88 182 HIS A C 1
ATOM 1457 O O . HIS A 1 182 ? -14.878 -5.127 -11.010 1.00 96.88 182 HIS A O 1
ATOM 1463 N N . HIS A 1 183 ? -16.764 -6.262 -10.648 1.00 96.12 183 HIS A N 1
ATOM 1464 C CA . HIS A 1 183 ? -16.497 -7.309 -11.650 1.00 96.12 183 HIS A CA 1
ATOM 1465 C C . HIS A 1 183 ? -16.122 -6.781 -13.055 1.00 96.12 183 HIS A C 1
ATOM 1467 O O . HIS A 1 183 ? -15.457 -7.467 -13.826 1.00 96.12 183 HIS A O 1
ATOM 1473 N N . LYS A 1 184 ? -16.539 -5.553 -13.393 1.00 95.88 184 LYS A N 1
ATOM 1474 C CA . LYS A 1 184 ? -16.178 -4.861 -14.647 1.00 95.88 184 LYS A CA 1
ATOM 1475 C C . LYS A 1 184 ? -14.708 -4.427 -14.714 1.00 95.88 184 LYS A C 1
ATOM 1477 O O . LYS A 1 184 ? -14.211 -4.216 -15.811 1.00 95.88 184 LYS A O 1
ATOM 1482 N N . GLU A 1 185 ? -14.018 -4.339 -13.579 1.00 95.50 185 GLU A N 1
ATOM 1483 C CA . GLU A 1 185 ? -12.599 -3.970 -13.490 1.00 95.50 185 GLU A CA 1
ATOM 1484 C C . GLU A 1 185 ? -11.647 -5.165 -13.621 1.00 95.50 185 GLU A C 1
ATOM 1486 O O . GLU A 1 185 ? -10.440 -5.020 -13.442 1.00 95.50 185 GLU A O 1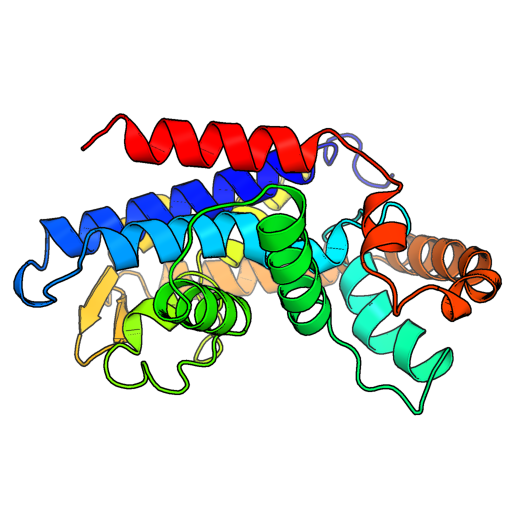
ATOM 1491 N N . VAL A 1 186 ? -12.159 -6.355 -13.949 1.00 95.50 186 VAL A N 1
ATOM 1492 C CA . VAL A 1 186 ? -11.326 -7.554 -14.113 1.00 95.50 186 VAL A CA 1
ATOM 1493 C C . VAL A 1 186 ? -10.198 -7.336 -15.129 1.00 95.50 186 VAL A C 1
ATOM 1495 O O . VAL A 1 186 ? -9.061 -7.719 -14.870 1.00 95.50 186 VAL A O 1
ATOM 1498 N N . TYR A 1 187 ? -10.481 -6.663 -16.248 1.00 95.19 187 TYR A N 1
ATOM 1499 C CA . TYR A 1 187 ? -9.472 -6.355 -17.264 1.00 95.19 187 TYR A CA 1
ATOM 1500 C C . TYR A 1 187 ? -8.477 -5.296 -16.790 1.00 95.19 187 TYR A C 1
ATOM 150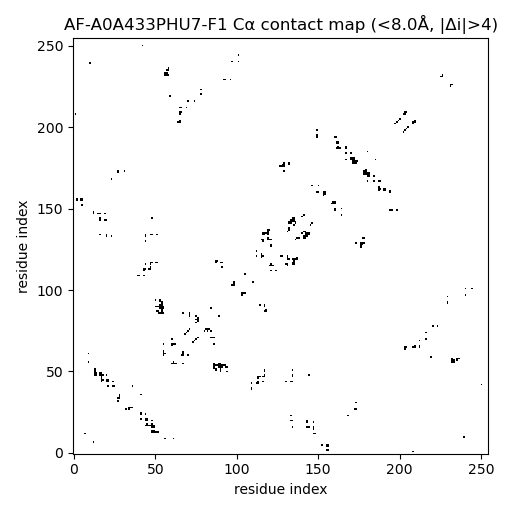2 O O . TYR A 1 187 ? -7.284 -5.488 -16.984 1.00 95.19 187 TYR A O 1
ATOM 1510 N N . SER A 1 188 ? -8.933 -4.268 -16.068 1.00 95.00 188 SER A N 1
ATOM 1511 C CA . SER A 1 188 ? -8.059 -3.264 -15.447 1.00 95.00 188 SER A CA 1
ATOM 1512 C C . SER A 1 188 ? -7.024 -3.913 -14.514 1.00 95.00 188 SER A C 1
ATOM 1514 O O . SER A 1 188 ? -5.852 -3.544 -14.525 1.00 95.00 188 SER A O 1
ATOM 1516 N N . LEU A 1 189 ? -7.428 -4.930 -13.740 1.00 95.31 189 LEU A N 1
ATOM 1517 C CA . LEU A 1 189 ? -6.509 -5.708 -12.901 1.00 95.31 189 LEU A CA 1
ATOM 1518 C C . LEU A 1 189 ? -5.526 -6.544 -13.735 1.00 95.31 189 LEU A C 1
ATOM 1520 O O . LEU A 1 189 ? -4.335 -6.576 -13.422 1.00 95.31 189 LEU A O 1
ATOM 1524 N N . TYR A 1 190 ? -5.986 -7.200 -14.808 1.00 95.56 190 TYR A N 1
ATOM 1525 C CA . TYR A 1 190 ? -5.088 -7.907 -15.732 1.00 95.56 190 TYR A CA 1
ATOM 1526 C C . TYR A 1 190 ? -4.052 -6.964 -16.354 1.00 95.56 190 TYR A C 1
ATOM 1528 O O . TYR A 1 190 ? -2.870 -7.305 -16.408 1.00 95.56 190 TYR A O 1
ATOM 1536 N N . ASP A 1 191 ? -4.479 -5.775 -16.766 1.00 95.00 191 ASP A N 1
ATOM 1537 C CA . ASP A 1 191 ? -3.636 -4.738 -17.351 1.00 95.00 191 ASP A CA 1
ATOM 1538 C C . ASP A 1 191 ? -2.602 -4.205 -16.351 1.00 95.00 191 ASP A C 1
ATOM 1540 O O . ASP A 1 191 ? -1.439 -4.007 -16.716 1.00 95.00 191 ASP A O 1
ATOM 1544 N N . MET A 1 192 ? -2.974 -4.063 -15.075 1.00 94.81 192 MET A N 1
ATOM 1545 C CA . MET A 1 192 ? -2.039 -3.737 -13.995 1.00 94.81 192 MET A CA 1
ATOM 1546 C C . MET A 1 192 ? -0.931 -4.792 -13.873 1.00 94.81 192 MET A C 1
ATOM 1548 O O . MET A 1 192 ? 0.257 -4.459 -13.922 1.00 94.81 192 MET A O 1
ATOM 1552 N N . PHE A 1 193 ? -1.287 -6.078 -13.769 1.00 94.19 193 PHE A N 1
ATOM 1553 C CA . PHE A 1 193 ? -0.292 -7.154 -13.675 1.00 94.19 193 PHE A CA 1
ATOM 1554 C C . PHE A 1 193 ? 0.555 -7.279 -14.945 1.00 94.19 193 PHE A C 1
ATOM 1556 O O . PHE A 1 193 ? 1.763 -7.521 -14.859 1.00 94.19 193 PHE A O 1
ATOM 1563 N N . HIS A 1 194 ? -0.047 -7.081 -16.118 1.00 93.62 194 HIS A N 1
ATOM 1564 C CA . HIS A 1 194 ? 0.670 -7.082 -17.386 1.00 93.62 194 HIS A CA 1
ATOM 1565 C C . HIS A 1 194 ? 1.695 -5.944 -17.455 1.00 93.62 194 HIS A C 1
ATOM 1567 O O . HIS A 1 194 ? 2.857 -6.181 -17.796 1.00 93.62 194 HIS A O 1
ATOM 1573 N N . THR A 1 195 ? 1.299 -4.727 -17.073 1.00 90.88 195 THR A N 1
ATOM 1574 C CA . THR A 1 195 ? 2.195 -3.564 -17.023 1.00 90.88 195 THR A CA 1
ATOM 1575 C C . THR A 1 195 ? 3.331 -3.798 -16.037 1.00 90.88 195 THR A C 1
ATOM 1577 O O . THR A 1 195 ? 4.495 -3.635 -16.406 1.00 90.88 195 THR A O 1
ATOM 1580 N N . ARG A 1 196 ? 3.025 -4.286 -14.828 1.00 90.50 196 ARG A N 1
ATOM 1581 C CA . ARG A 1 196 ? 4.035 -4.647 -13.823 1.00 90.50 196 ARG A CA 1
ATOM 1582 C C . ARG A 1 196 ? 5.052 -5.647 -14.374 1.00 90.50 196 ARG A C 1
ATOM 1584 O O . ARG A 1 196 ? 6.258 -5.449 -14.240 1.00 90.50 196 ARG A O 1
ATOM 1591 N N . TYR A 1 197 ? 4.584 -6.711 -15.024 1.00 89.94 197 TYR A N 1
ATOM 1592 C CA . TYR A 1 197 ? 5.460 -7.713 -15.631 1.00 89.94 197 TYR A CA 1
ATOM 1593 C C . TYR A 1 197 ? 6.318 -7.131 -16.767 1.00 89.94 197 TYR A C 1
ATOM 1595 O O . TYR A 1 197 ? 7.508 -7.434 -16.870 1.00 89.94 197 TYR A O 1
ATOM 1603 N N . SER A 1 198 ? 5.735 -6.270 -17.604 1.00 88.88 198 SER A N 1
ATOM 1604 C CA . SER A 1 198 ? 6.432 -5.581 -18.694 1.00 88.88 198 SER A CA 1
ATOM 1605 C C . SER A 1 198 ? 7.545 -4.669 -18.168 1.00 88.88 198 SER A C 1
ATOM 1607 O O . SER A 1 198 ? 8.681 -4.763 -18.642 1.00 88.88 198 SER A O 1
ATOM 1609 N N . LEU A 1 199 ? 7.257 -3.851 -17.147 1.00 85.38 199 LEU A N 1
ATOM 1610 C CA . LEU A 1 199 ? 8.247 -3.021 -16.452 1.00 85.38 199 LEU A CA 1
ATOM 1611 C C . LEU A 1 199 ? 9.365 -3.884 -15.866 1.00 85.38 199 LEU A C 1
ATOM 1613 O O . LEU A 1 199 ? 10.542 -3.611 -16.108 1.00 85.38 199 LEU A O 1
ATOM 1617 N N . PHE A 1 200 ? 9.008 -4.984 -15.197 1.00 83.62 200 PHE A N 1
ATOM 1618 C CA . PHE A 1 200 ? 9.985 -5.914 -14.646 1.00 83.62 200 PHE A CA 1
ATOM 1619 C C . PHE A 1 200 ? 10.930 -6.454 -15.717 1.00 83.62 200 PHE A C 1
ATOM 1621 O O . PHE A 1 200 ? 12.140 -6.296 -15.596 1.00 83.62 200 PHE A O 1
ATOM 1628 N N . LYS A 1 201 ? 10.399 -7.021 -16.804 1.00 84.00 201 LYS A N 1
ATOM 1629 C CA . LYS A 1 201 ? 11.222 -7.640 -17.853 1.00 84.00 201 LYS A CA 1
ATOM 1630 C C . LYS A 1 201 ? 12.059 -6.646 -18.649 1.00 84.00 201 LYS A C 1
ATOM 1632 O O . LYS A 1 201 ? 13.170 -6.977 -19.063 1.00 84.00 201 LYS A O 1
ATOM 1637 N N . ARG A 1 202 ? 11.520 -5.460 -18.924 1.00 81.50 202 ARG A N 1
ATOM 1638 C CA . ARG A 1 202 ? 12.137 -4.504 -19.855 1.00 81.50 202 ARG A CA 1
ATOM 1639 C C . ARG A 1 202 ? 13.050 -3.512 -19.154 1.00 81.50 202 ARG A C 1
ATOM 1641 O O . ARG A 1 202 ? 14.043 -3.103 -19.749 1.00 81.50 202 ARG A O 1
ATOM 1648 N N . ILE A 1 203 ? 12.704 -3.124 -17.930 1.00 81.62 203 ILE A N 1
ATOM 1649 C CA . ILE A 1 203 ? 13.334 -2.011 -17.220 1.00 81.62 203 ILE A CA 1
ATOM 1650 C C . ILE A 1 203 ? 14.064 -2.520 -15.988 1.00 81.62 203 ILE A C 1
ATOM 1652 O O . ILE A 1 203 ? 15.282 -2.358 -15.898 1.00 81.62 203 ILE A O 1
ATOM 1656 N N . TYR A 1 204 ? 13.355 -3.179 -15.067 1.00 73.88 204 TYR A N 1
ATOM 1657 C CA . TYR A 1 204 ? 13.959 -3.572 -13.795 1.00 73.88 204 TYR A CA 1
ATOM 1658 C C . TYR A 1 204 ? 15.032 -4.649 -14.005 1.00 73.88 204 TYR A C 1
ATOM 1660 O O . TYR A 1 204 ? 16.152 -4.502 -13.540 1.00 73.88 204 TYR A O 1
ATOM 1668 N N . THR A 1 205 ? 14.792 -5.666 -14.831 1.00 71.88 205 THR A N 1
ATOM 1669 C CA . THR A 1 205 ? 15.812 -6.684 -15.137 1.00 71.88 205 THR A CA 1
ATOM 1670 C C . THR A 1 205 ? 16.742 -6.299 -16.289 1.00 71.88 205 THR A C 1
ATOM 1672 O O . THR A 1 205 ? 17.413 -7.164 -16.857 1.00 71.88 205 THR A O 1
ATOM 1675 N N . HIS A 1 206 ? 16.783 -5.028 -16.706 1.00 76.75 206 HIS A N 1
ATOM 1676 C CA . HIS A 1 206 ? 17.651 -4.627 -17.808 1.00 76.75 206 HIS A CA 1
ATOM 1677 C C . HIS A 1 206 ? 19.121 -4.853 -17.430 1.00 76.75 206 HIS A C 1
ATOM 1679 O O . HIS A 1 206 ? 19.599 -4.351 -16.414 1.00 76.75 206 HIS A O 1
ATOM 1685 N N . ARG A 1 207 ? 19.867 -5.574 -18.276 1.00 73.56 207 ARG A N 1
ATOM 1686 C CA . ARG A 1 207 ? 21.249 -6.016 -18.000 1.00 73.56 207 ARG A CA 1
ATOM 1687 C C . ARG A 1 207 ? 22.186 -4.906 -17.515 1.00 73.56 207 ARG A C 1
ATOM 1689 O O . ARG A 1 207 ? 23.037 -5.153 -16.673 1.00 73.56 207 ARG A O 1
ATOM 1696 N N . VAL A 1 208 ? 22.021 -3.682 -18.023 1.00 70.19 208 VAL A N 1
ATOM 1697 C CA . VAL A 1 208 ? 22.848 -2.538 -17.613 1.00 70.19 208 VAL A CA 1
ATOM 1698 C C . VAL A 1 208 ? 22.438 -2.024 -16.225 1.00 70.19 208 VAL A C 1
ATOM 1700 O O . VAL A 1 208 ? 23.322 -1.700 -15.442 1.00 70.19 208 VAL A O 1
ATOM 1703 N N . CYS A 1 209 ? 21.142 -2.020 -15.875 1.00 66.31 209 CYS A N 1
ATOM 1704 C CA . CYS A 1 209 ? 20.689 -1.729 -14.505 1.00 66.31 209 CYS A CA 1
ATOM 1705 C C . CYS A 1 209 ? 21.272 -2.753 -13.526 1.00 66.31 209 CYS A C 1
ATOM 1707 O O . CYS A 1 209 ? 21.872 -2.377 -12.526 1.00 66.31 209 CYS A O 1
ATOM 1709 N N . MET A 1 210 ? 21.160 -4.041 -13.868 1.00 64.56 210 MET A N 1
ATOM 1710 C CA . MET A 1 210 ? 21.690 -5.144 -13.060 1.00 64.56 210 MET A CA 1
ATOM 1711 C C . MET A 1 210 ? 23.204 -5.020 -12.857 1.00 64.56 210 MET A C 1
ATOM 1713 O O . MET A 1 210 ? 23.695 -5.132 -11.740 1.00 64.56 210 MET A O 1
ATOM 1717 N N . TYR A 1 211 ? 23.951 -4.739 -13.928 1.00 63.38 211 TYR A N 1
ATOM 1718 C CA . TYR A 1 211 ? 25.404 -4.596 -13.864 1.00 63.38 211 TYR A CA 1
ATOM 1719 C C . TYR A 1 211 ? 25.838 -3.405 -13.001 1.00 63.38 211 TYR A C 1
ATOM 1721 O O . TYR A 1 211 ? 26.720 -3.548 -12.156 1.00 63.38 211 TYR A O 1
ATOM 1729 N N . ILE A 1 212 ? 25.182 -2.249 -13.160 1.00 64.19 212 ILE A N 1
ATOM 1730 C CA . ILE A 1 212 ? 25.412 -1.087 -12.292 1.00 64.19 212 ILE A CA 1
ATOM 1731 C C . ILE A 1 212 ? 25.097 -1.451 -10.835 1.00 64.19 212 ILE A C 1
ATOM 1733 O O . ILE A 1 212 ? 25.850 -1.066 -9.948 1.00 64.19 212 ILE A O 1
ATOM 1737 N N . SER A 1 213 ? 24.048 -2.243 -10.584 1.00 59.31 213 SER A N 1
ATOM 1738 C CA . SER A 1 213 ? 23.669 -2.653 -9.225 1.00 59.31 213 SER A CA 1
ATOM 1739 C C . SER A 1 213 ? 24.761 -3.456 -8.548 1.00 59.31 213 SER A C 1
ATOM 1741 O O . SER A 1 213 ? 25.145 -3.157 -7.420 1.00 59.31 213 SER A O 1
ATOM 1743 N N . ILE A 1 214 ? 25.288 -4.448 -9.260 1.00 62.59 214 ILE A N 1
ATOM 1744 C CA . ILE A 1 214 ? 26.343 -5.324 -8.756 1.00 62.59 214 ILE A CA 1
ATOM 1745 C C . ILE A 1 214 ? 27.617 -4.518 -8.480 1.00 62.59 214 ILE A C 1
ATOM 1747 O O . ILE A 1 214 ? 28.227 -4.676 -7.421 1.00 62.59 214 ILE A O 1
ATOM 1751 N N . ILE A 1 215 ? 28.006 -3.609 -9.384 1.00 60.50 215 ILE A N 1
ATOM 1752 C CA . ILE A 1 215 ? 29.192 -2.763 -9.179 1.00 60.50 215 ILE A CA 1
ATOM 1753 C C . ILE A 1 215 ? 29.021 -1.876 -7.950 1.00 60.50 215 ILE A C 1
ATOM 1755 O O . ILE A 1 215 ? 29.922 -1.834 -7.110 1.00 60.50 215 ILE A O 1
ATOM 1759 N N . SER A 1 216 ? 27.878 -1.196 -7.828 1.00 57.38 216 SER A N 1
ATOM 1760 C CA . SER A 1 216 ? 27.590 -0.353 -6.671 1.00 57.38 216 SER A CA 1
ATOM 1761 C C . SER A 1 216 ? 27.728 -1.161 -5.382 1.00 57.38 216 SER A C 1
ATOM 1763 O O . SER A 1 216 ? 28.499 -0.776 -4.513 1.00 57.38 216 SER A O 1
ATOM 1765 N N . GLN A 1 217 ? 27.104 -2.338 -5.299 1.00 55.19 217 GLN A N 1
ATOM 1766 C CA . GLN A 1 217 ? 27.160 -3.222 -4.127 1.00 55.19 217 GLN A CA 1
ATOM 1767 C C . GLN A 1 217 ? 28.567 -3.742 -3.796 1.00 55.19 217 GLN A C 1
ATOM 1769 O O . GLN A 1 217 ? 28.916 -3.863 -2.621 1.00 55.19 217 GLN A O 1
ATOM 1774 N N . THR A 1 218 ? 29.410 -3.991 -4.800 1.00 52.19 218 THR A N 1
ATOM 1775 C CA . THR A 1 218 ? 30.788 -4.470 -4.587 1.00 52.19 218 THR A CA 1
ATOM 1776 C C . THR A 1 218 ? 31.638 -3.435 -3.841 1.00 52.19 218 THR A C 1
ATOM 1778 O O . THR A 1 218 ? 32.413 -3.792 -2.953 1.00 52.19 218 THR A O 1
ATOM 1781 N N . ASN A 1 219 ? 31.427 -2.141 -4.107 1.00 49.62 219 ASN A N 1
ATOM 1782 C CA . ASN A 1 219 ? 32.068 -1.059 -3.349 1.00 49.62 219 ASN A CA 1
ATOM 1783 C C . ASN A 1 219 ? 31.596 -0.996 -1.881 1.00 49.62 219 ASN A C 1
ATOM 1785 O O . ASN A 1 219 ? 32.306 -0.467 -1.025 1.00 49.62 219 ASN A O 1
ATOM 1789 N N . TYR A 1 220 ? 30.430 -1.572 -1.568 1.00 50.53 220 TYR A N 1
ATOM 1790 C CA . TYR A 1 220 ? 29.849 -1.593 -0.224 1.00 50.53 220 TYR A CA 1
ATOM 1791 C C . TYR A 1 220 ? 30.143 -2.860 0.586 1.00 50.53 220 TYR A C 1
ATOM 1793 O O . TYR A 1 220 ? 29.844 -2.890 1.781 1.00 50.53 220 TYR A O 1
ATOM 1801 N N . PHE A 1 221 ? 30.804 -3.872 0.009 1.00 48.78 221 PHE A N 1
ATOM 1802 C CA . PHE A 1 221 ? 31.211 -5.091 0.728 1.00 48.78 221 PHE A CA 1
ATOM 1803 C C . PHE A 1 221 ? 32.071 -4.780 1.975 1.00 48.78 221 PHE A C 1
ATOM 1805 O O . PHE A 1 221 ? 32.027 -5.494 2.975 1.00 48.78 221 PHE A O 1
ATOM 1812 N N . TYR A 1 222 ? 32.780 -3.646 1.969 1.00 45.12 222 TYR A N 1
ATOM 1813 C CA . TYR A 1 222 ? 33.550 -3.140 3.112 1.00 45.12 222 TYR A CA 1
ATOM 1814 C C . TYR A 1 222 ? 32.697 -2.591 4.277 1.00 45.12 222 TYR A C 1
ATOM 1816 O O . TYR A 1 222 ? 33.170 -2.544 5.413 1.00 45.12 222 TYR A O 1
ATOM 1824 N N . TRP A 1 223 ? 31.438 -2.213 4.035 1.00 45.56 223 TRP A N 1
ATOM 1825 C CA . TRP A 1 223 ? 30.573 -1.502 4.989 1.00 45.56 223 TRP A CA 1
ATOM 1826 C C . TRP A 1 223 ? 29.535 -2.392 5.692 1.00 45.56 223 TRP A C 1
ATOM 1828 O O . TRP A 1 223 ? 28.903 -1.958 6.658 1.00 45.56 223 TRP A O 1
ATOM 1838 N N . GLY A 1 224 ? 29.407 -3.668 5.302 1.00 46.75 224 GLY A N 1
ATOM 1839 C CA . GLY A 1 224 ? 28.418 -4.613 5.850 1.00 46.75 224 GLY A CA 1
ATOM 1840 C C . GLY A 1 224 ? 28.472 -4.827 7.374 1.00 46.75 224 GLY A C 1
ATOM 1841 O O . GLY A 1 224 ? 27.544 -5.381 7.968 1.00 46.75 224 GLY A O 1
ATOM 1842 N N . ARG A 1 225 ? 29.521 -4.359 8.064 1.00 47.66 225 ARG A N 1
ATOM 1843 C CA . ARG A 1 225 ? 29.624 -4.387 9.536 1.00 47.66 225 ARG A CA 1
ATOM 1844 C C . ARG A 1 225 ? 28.700 -3.385 10.247 1.00 47.66 225 ARG A C 1
ATOM 1846 O O . ARG A 1 225 ? 28.464 -3.568 11.436 1.00 47.66 225 ARG A O 1
ATOM 1853 N N . LEU A 1 226 ? 28.145 -2.391 9.548 1.00 50.28 226 LEU A N 1
ATOM 1854 C CA . LEU A 1 226 ? 27.387 -1.287 10.159 1.00 50.28 226 LEU A CA 1
ATOM 1855 C C . LEU A 1 226 ? 25.851 -1.406 10.061 1.00 50.28 226 LEU A C 1
ATOM 1857 O O . LEU A 1 226 ? 25.141 -0.646 10.711 1.00 50.28 226 LEU A O 1
ATOM 1861 N N . LEU A 1 227 ? 25.329 -2.407 9.343 1.00 52.91 227 LEU A N 1
ATOM 1862 C CA . LEU A 1 227 ? 23.897 -2.591 9.027 1.00 52.91 227 LEU A CA 1
ATOM 1863 C C . LEU A 1 227 ? 22.972 -2.927 10.223 1.00 52.91 227 LEU A C 1
ATOM 1865 O O . LEU A 1 227 ? 21.819 -3.283 10.011 1.00 52.91 227 LEU A O 1
ATOM 1869 N N . ARG A 1 228 ? 23.455 -2.852 11.471 1.00 53.50 228 ARG A N 1
ATOM 1870 C CA . ARG A 1 228 ? 22.665 -3.127 12.691 1.00 53.50 228 ARG A CA 1
ATOM 1871 C C . ARG A 1 228 ? 22.361 -1.884 13.533 1.00 53.50 228 ARG A C 1
ATOM 1873 O O . ARG A 1 228 ? 21.765 -2.023 14.594 1.00 53.50 228 ARG A O 1
ATOM 1880 N N . LYS A 1 229 ? 22.806 -0.697 13.111 1.00 57.06 229 LYS A N 1
ATOM 1881 C CA . LYS A 1 229 ? 22.607 0.549 13.861 1.00 57.06 229 LYS A CA 1
ATOM 1882 C C . LYS A 1 229 ? 21.745 1.527 13.054 1.00 57.06 229 LYS A C 1
ATOM 1884 O O . LYS A 1 229 ? 22.235 1.989 12.023 1.00 57.06 229 LYS A O 1
ATOM 1889 N N . PRO A 1 230 ? 20.524 1.866 13.503 1.00 53.56 230 PRO A N 1
ATOM 1890 C CA . PRO A 1 230 ? 19.652 2.815 12.800 1.00 53.56 230 PRO A CA 1
ATOM 1891 C C . PRO A 1 230 ? 20.290 4.210 12.644 1.00 53.56 230 PRO A C 1
ATOM 1893 O O . PRO A 1 230 ? 20.171 4.821 11.589 1.00 53.56 230 PRO A O 1
ATOM 1896 N N . GLU A 1 231 ? 21.111 4.652 13.602 1.00 53.03 231 GLU A N 1
ATOM 1897 C CA . GLU A 1 231 ? 21.900 5.899 13.512 1.00 53.03 231 GLU A CA 1
ATOM 1898 C C . GLU A 1 231 ? 22.807 5.966 12.264 1.00 53.03 231 GLU A C 1
ATOM 1900 O O . GLU A 1 231 ? 23.047 7.034 11.705 1.00 53.03 231 GLU A O 1
ATOM 1905 N N . ILE A 1 232 ? 23.306 4.817 11.791 1.00 53.94 232 ILE A N 1
ATOM 1906 C CA . ILE A 1 232 ? 24.164 4.740 10.597 1.00 53.94 232 ILE A CA 1
ATOM 1907 C C . ILE A 1 232 ? 23.325 4.697 9.312 1.00 53.94 232 ILE A C 1
ATOM 1909 O O . ILE A 1 232 ? 23.793 5.149 8.268 1.00 53.94 232 ILE A O 1
ATOM 1913 N N . TYR A 1 233 ? 22.080 4.214 9.387 1.00 51.06 233 TYR A N 1
ATOM 1914 C CA . TYR A 1 233 ? 21.109 4.353 8.297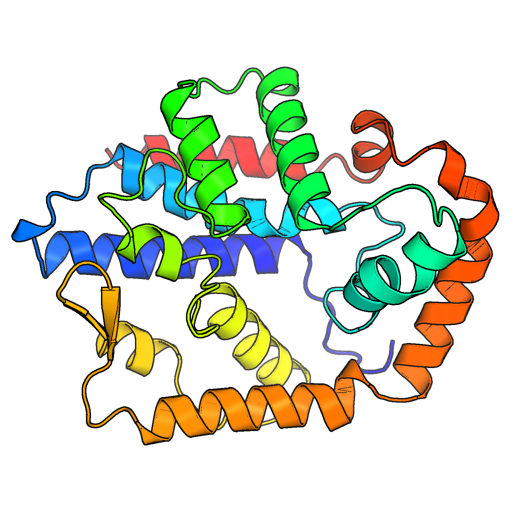 1.00 51.06 233 TYR A CA 1
ATOM 1915 C C . TYR A 1 233 ? 20.684 5.818 8.105 1.00 51.06 233 TYR A C 1
ATOM 1917 O O . TYR A 1 233 ? 20.466 6.229 6.970 1.00 51.06 233 TYR A O 1
ATOM 1925 N N . LEU A 1 234 ? 20.631 6.606 9.187 1.00 43.88 234 LEU A N 1
ATOM 1926 C CA . LEU A 1 234 ? 20.201 8.014 9.190 1.00 43.88 234 LEU A CA 1
ATOM 1927 C C . LEU A 1 234 ? 21.283 9.051 8.938 1.00 43.88 234 LEU A C 1
ATOM 1929 O O . LEU A 1 234 ? 20.955 10.196 8.632 1.00 43.88 234 LEU A O 1
ATOM 1933 N N . ALA A 1 235 ? 22.561 8.679 9.018 1.00 44.81 235 ALA A N 1
ATOM 1934 C CA . ALA A 1 235 ? 23.680 9.586 8.748 1.00 44.81 235 ALA A CA 1
ATOM 1935 C C . ALA A 1 235 ? 23.667 10.189 7.322 1.00 44.81 235 ALA A C 1
ATOM 1937 O O . ALA A 1 235 ? 24.566 10.945 6.954 1.00 44.81 235 ALA A O 1
ATOM 1938 N N . ILE A 1 236 ? 22.666 9.856 6.504 1.00 42.09 236 ILE A N 1
ATOM 1939 C CA . ILE A 1 236 ? 22.461 10.359 5.161 1.00 42.09 236 ILE A CA 1
ATOM 1940 C C . ILE A 1 236 ? 20.939 10.304 4.850 1.00 42.09 236 ILE A C 1
ATOM 1942 O O . ILE A 1 236 ? 20.461 9.187 4.663 1.00 42.09 236 ILE A O 1
ATOM 1946 N N . PRO A 1 237 ? 20.142 11.393 4.704 1.00 47.00 237 PRO A N 1
ATOM 1947 C CA . PRO A 1 237 ? 20.251 12.795 5.134 1.00 47.00 237 PRO A CA 1
ATOM 1948 C C . PRO A 1 237 ? 19.140 13.229 6.145 1.00 47.00 237 PRO A C 1
ATOM 1950 O O . PRO A 1 237 ? 18.019 12.726 6.132 1.00 47.00 237 PRO A O 1
ATOM 1953 N N . LEU A 1 238 ? 19.412 14.263 6.955 1.00 35.28 238 LEU A N 1
ATOM 1954 C CA . LEU A 1 238 ? 18.523 14.826 7.998 1.00 35.28 238 LEU A CA 1
ATOM 1955 C C . LEU A 1 238 ? 17.160 15.395 7.529 1.00 35.28 238 LEU A C 1
ATOM 1957 O O . LEU A 1 238 ? 16.330 15.737 8.366 1.00 35.28 238 LEU A O 1
ATOM 1961 N N . SER A 1 239 ? 16.892 15.523 6.227 1.00 41.94 239 SER A N 1
ATOM 1962 C CA . SER A 1 239 ? 15.690 16.214 5.724 1.00 41.94 239 SER A CA 1
ATOM 1963 C C . SER A 1 239 ? 14.383 15.433 5.904 1.00 41.94 239 SER A C 1
ATOM 1965 O O . SER A 1 239 ? 13.307 16.002 5.758 1.00 41.94 239 SER A O 1
ATOM 1967 N N . PHE A 1 240 ? 14.455 14.131 6.188 1.00 46.72 240 PHE A N 1
ATOM 1968 C CA . PHE A 1 240 ? 13.276 13.267 6.241 1.00 46.72 240 PHE A CA 1
ATOM 1969 C C . PHE A 1 240 ? 12.549 13.301 7.595 1.00 46.72 240 PHE A C 1
ATOM 1971 O O . PHE A 1 240 ? 11.325 13.395 7.628 1.00 46.72 240 PHE A O 1
ATOM 1978 N N . ALA A 1 241 ? 13.288 13.290 8.709 1.00 43.19 241 ALA A N 1
ATOM 1979 C CA . ALA A 1 241 ? 12.699 13.327 10.053 1.00 43.19 241 ALA A CA 1
ATOM 1980 C C . ALA A 1 241 ? 11.868 14.603 10.283 1.00 43.19 241 ALA A C 1
ATOM 1982 O O . ALA A 1 241 ? 10.771 14.551 10.835 1.00 43.19 241 ALA A O 1
ATOM 1983 N N . GLN A 1 242 ? 12.349 15.733 9.759 1.00 45.22 242 GLN A N 1
ATOM 1984 C CA . GLN A 1 242 ? 11.657 17.017 9.838 1.00 45.22 242 GLN A CA 1
ATOM 1985 C C . GLN A 1 242 ? 10.338 17.012 9.041 1.00 45.22 242 GLN A C 1
ATOM 1987 O O . GLN A 1 242 ? 9.320 17.480 9.538 1.00 45.22 242 GLN A O 1
ATOM 1992 N N . HIS A 1 243 ? 10.316 16.376 7.863 1.00 49.62 243 HIS A N 1
ATOM 1993 C CA . HIS A 1 243 ? 9.108 16.254 7.033 1.00 49.62 243 HIS A CA 1
ATOM 1994 C C . HIS A 1 243 ? 8.058 15.310 7.635 1.00 49.62 243 HIS A C 1
ATOM 1996 O O . HIS A 1 243 ? 6.859 15.557 7.518 1.00 49.62 243 HIS A O 1
ATOM 2002 N N . VAL A 1 244 ? 8.482 14.230 8.305 1.00 49.66 244 VAL A N 1
ATOM 2003 C CA . VAL A 1 244 ? 7.561 13.343 9.039 1.00 49.66 244 VAL A CA 1
ATOM 2004 C C . VAL A 1 244 ? 6.896 14.098 10.192 1.00 49.66 244 VAL A C 1
ATOM 2006 O O . VAL A 1 244 ? 5.686 13.968 10.366 1.00 49.66 244 VAL A O 1
ATOM 2009 N N . SER A 1 245 ? 7.651 14.925 10.923 1.00 44.84 245 SER A N 1
ATOM 2010 C CA . SER A 1 245 ? 7.103 15.796 11.973 1.00 44.84 245 SER A CA 1
ATOM 2011 C C . SER A 1 245 ? 6.086 16.795 11.410 1.00 44.84 245 SER A C 1
ATOM 2013 O O . SER A 1 245 ? 4.976 16.883 11.920 1.00 44.84 245 SER A O 1
ATOM 2015 N N . GLU A 1 246 ? 6.414 17.480 10.311 1.00 47.94 246 GLU A N 1
ATOM 2016 C CA . GLU A 1 246 ? 5.509 18.443 9.660 1.00 47.94 246 GLU A CA 1
ATOM 2017 C C . GLU A 1 246 ? 4.232 17.769 9.119 1.00 47.94 246 GLU A C 1
ATOM 2019 O O . GLU A 1 246 ? 3.129 18.290 9.267 1.00 47.94 246 GLU A O 1
ATOM 2024 N N . THR A 1 247 ? 4.351 16.560 8.560 1.00 47.16 247 THR A N 1
ATOM 2025 C CA . THR A 1 247 ? 3.197 15.786 8.064 1.00 47.16 247 THR A CA 1
ATOM 2026 C C . THR A 1 247 ? 2.296 15.307 9.210 1.00 47.16 247 THR A C 1
ATOM 2028 O O . THR A 1 247 ? 1.077 15.220 9.052 1.00 47.16 247 THR A O 1
ATOM 2031 N N . LEU A 1 248 ? 2.872 14.988 10.374 1.00 48.06 248 LEU A N 1
ATOM 2032 C CA . LEU A 1 248 ? 2.119 14.649 11.583 1.00 48.06 248 LEU A CA 1
ATOM 2033 C C . LEU A 1 248 ? 1.349 15.859 12.131 1.00 48.06 248 LEU A C 1
ATOM 2035 O O . LEU A 1 248 ? 0.189 15.702 12.523 1.00 48.06 248 LEU A O 1
ATOM 2039 N N . ASP A 1 249 ? 1.950 17.049 12.080 1.00 44.75 249 ASP A N 1
ATOM 2040 C CA . ASP A 1 249 ? 1.306 18.303 12.473 1.00 44.75 249 ASP A CA 1
ATOM 2041 C C . ASP A 1 249 ? 0.141 18.652 11.529 1.00 44.75 249 ASP A C 1
ATOM 2043 O O . ASP A 1 249 ? -0.962 18.947 11.994 1.00 44.75 249 ASP A O 1
ATOM 2047 N N . ASP A 1 250 ? 0.310 18.493 10.213 1.00 44.94 250 ASP A N 1
ATOM 2048 C CA . ASP A 1 250 ? -0.760 18.713 9.227 1.00 44.94 250 ASP A CA 1
ATOM 2049 C C . ASP A 1 250 ? -1.936 17.730 9.380 1.00 44.94 250 ASP A C 1
ATOM 2051 O O . ASP A 1 250 ? -3.096 18.098 9.175 1.00 44.94 250 ASP A O 1
ATOM 2055 N N . ILE A 1 251 ? -1.679 16.481 9.791 1.00 42.38 251 ILE A N 1
ATOM 2056 C CA . ILE A 1 251 ? -2.739 15.499 10.088 1.00 42.38 251 ILE A CA 1
ATOM 2057 C C . ILE A 1 251 ? -3.520 15.888 11.358 1.00 42.38 251 ILE A C 1
ATOM 2059 O O . ILE A 1 251 ? -4.705 15.566 11.465 1.00 42.38 251 ILE A O 1
ATOM 2063 N N . SER A 1 252 ? -2.890 16.600 12.298 1.00 39.69 252 SER A N 1
ATOM 2064 C CA . SER A 1 252 ? -3.509 17.051 13.553 1.00 39.69 252 SER A CA 1
ATOM 2065 C C . SER A 1 252 ? -4.369 18.317 13.410 1.00 39.69 252 SER A C 1
ATOM 2067 O O . SER A 1 252 ? -5.254 18.550 14.227 1.00 39.69 252 SER A O 1
ATOM 2069 N N . LEU A 1 253 ? -4.168 19.105 12.348 1.00 36.34 253 LEU A N 1
ATOM 2070 C CA . LEU A 1 253 ? -4.852 20.388 12.122 1.00 36.34 253 LEU A CA 1
ATOM 2071 C C . LEU A 1 253 ? -6.175 20.281 11.333 1.00 36.34 253 LEU A C 1
ATOM 2073 O O . LEU A 1 253 ? -6.829 21.298 11.098 1.00 36.34 253 LEU A O 1
ATOM 2077 N N . VAL A 1 254 ? -6.589 19.072 10.929 1.00 35.53 254 VAL A N 1
ATOM 2078 C CA . VAL A 1 254 ? -7.829 18.816 10.155 1.00 35.53 254 VAL A CA 1
ATOM 2079 C C . VAL A 1 254 ? -8.915 18.096 10.987 1.00 35.53 254 VAL A C 1
ATOM 2081 O O . VAL A 1 254 ? -9.932 17.658 10.448 1.00 35.53 254 VAL A O 1
ATOM 2084 N N . SER A 1 255 ? -8.737 17.977 12.308 1.00 33.12 255 SER A N 1
ATOM 2085 C CA . SER A 1 255 ? -9.771 17.497 13.249 1.00 33.12 255 SER A CA 1
ATOM 2086 C C . SER A 1 255 ? -10.627 18.628 13.807 1.00 33.12 255 SER A C 1
ATOM 2088 O O . SER A 1 255 ? -11.851 18.415 13.952 1.00 33.12 255 SER A O 1
#

Sequence (255 aa):
MLVPSSAHSHLDIQNRVSHLAGTLIERFKREQPELEITNSEVKCIKLAGLCHDLGTFSNILSCHGPFSHIFDNEFMPQAKPELTWSHEQASEMMLEYLIDDNNIDLEKDEIELIKGLIDGKPGRHSQRGFLFDIVANKRNSVDVDKFDYIERDCYNLGIKSSYDTSRLMAMCRVVNNQICFHHKEVYSLYDMFHTRYSLFKRIYTHRVCMYISIISQTNYFYWGRLLRKPEIYLAIPLSFAQHVSETLDDISLVS

Nearest PDB structures (foldseek):
  4bzb-assembly1_A  TM=8.670E-01  e=2.561E-15  Homo sapiens
  4qg4-assembly1_B  TM=8.690E-01  e=9.834E-15  Homo sapiens
  4bzc-assembly1_D  TM=8.670E-01  e=1.136E-14  Homo sapiens
  5ao2-assembly1_D  TM=8.209E-01  e=1.515E-14  Homo sapiens
  5ao4-assembly1_D  TM=8.445E-01  e=1.927E-14  Homo sapiens

Foldseek 3Di:
DVFPLPPDDPQVLLQQQLVQQLVLVVCQCVVPVVLVQDLLLSVLSSVLSNQLQLLQLQPLRPDDFLQQVCCQPPVCCVLPVPDNDHSLVSSLVLVVCLCVVVVPDDDPVSSVCSSCLSVLHCVVVVVQNASSCERANPPPRDYSSLVRVLCVVCVSRVHDQPADPVQQSVQWHDDPNHIDGDPVCPVNVVSSVVSVVVCCVPPRVPVVNVVVSVVSVVVCSVVVVPSPDSVSSPVPDPPSSVVVVVVVVVSVVVD

pLDDT: mean 75.18, std 20.14, range [33.12, 97.88]

Mean predicted aligned error: 10.35 Å

Radius of gyration: 18.53 Å; Cα contacts (8 Å, |Δi|>4): 279; chains: 1; bounding box: 54×37×43 Å